Protein AF-A0A094BRK7-F1 (afdb_monomer)

Sequence (193 aa):
ACLANGDVTCPEDAQELVNAFGVEGAMIATAAETNPSCFRRKEDGGLAPWREVVELYLKTSMEVENRWGNTKYLLGHLVPGKDPLYRGVTGSKSYEGICELLGFPELMERAKEVDHALGLDVVPVKQGKKKQNSTADAAGGQPDSGRKDKRKPLSTRGVENSKPAVETPKTVADIPTEAMDIPKPALESALAA

Secondary structure (DSSP, 8-state):
--EEESS--SHHHHHHHHHHH--SEEE--HHHHH-GGGGS-GGGT-SPPHHHHHHHHHHHHHHTT--HHHHHHHHHHHS-TTSTTHHHHHH--SHHHHHHHHT-GGGHHHHHHHHHHTT-SS-----------TTSTTS----------PPPPGGG--------PPP--------------PPPP--------

pLDDT: mean 77.33, std 25.46, range [30.98, 98.62]

Foldseek 3Di:
DDAAEDPDQAQVSQVVCCVPPVGPTYDDDLNCLLFVQSDPDVVNVHGDDLLVRLLVLLVVCLVVLPQVVVNLVSNLRSDDPPDPCSVVSNVDQFSQSVCVSSVPPVCNVSRVVSCVVNVSPPDPDPPDDPPPDPVVVVPPDDDDDDDDDDDDDDPPPDDDDDDDDDDDDDDDDDDDDDDDDDDDDDDDDDPDD

Radius of gyration: 27.62 Å; Cα contacts (8 Å, |Δi|>4): 156; chains: 1; bounding box: 44×84×53 Å

Mean predicted aligned error: 16.47 Å

Nearest PDB structures (foldseek):
  3w9z-assembly1_A  TM=6.122E-01  e=8.077E-02  Escherichia coli K-12
  4bfa-assembly1_A  TM=4.690E-01  e=4.436E-02  Escherichia coli K-12
  8e73-assembly1_A5  TM=1.608E-01  e=2.944E+00  Vigna radiata

Structure (mmCIF, N/CA/C/O backbone):
data_AF-A0A094BRK7-F1
#
_entry.id   AF-A0A094BRK7-F1
#
loop_
_atom_site.group_PDB
_atom_site.id
_atom_site.type_symbol
_atom_site.label_atom_id
_atom_site.label_alt_id
_atom_site.label_comp_id
_atom_site.label_asym_id
_atom_site.label_entity_id
_atom_site.label_seq_id
_atom_site.pdbx_PDB_ins_code
_atom_site.Cartn_x
_atom_site.Cartn_y
_atom_site.Cartn_z
_atom_site.occupancy
_atom_site.B_iso_or_equiv
_atom_site.auth_seq_id
_atom_site.auth_comp_id
_atom_site.auth_asym_id
_atom_site.auth_atom_id
_atom_site.pdbx_PDB_model_num
ATOM 1 N N . ALA A 1 1 ? -1.380 0.384 28.964 1.00 81.88 1 ALA A N 1
ATOM 2 C CA . ALA A 1 1 ? -1.790 0.358 27.555 1.00 81.88 1 ALA A CA 1
ATOM 3 C C . ALA A 1 1 ? -2.192 -1.061 27.186 1.00 81.88 1 ALA A C 1
ATOM 5 O O . ALA A 1 1 ? -1.333 -1.906 26.953 1.00 81.88 1 ALA A O 1
ATOM 6 N N . CYS A 1 2 ? -3.491 -1.323 27.214 1.00 93.88 2 CYS A N 1
ATOM 7 C CA . CYS A 1 2 ? -4.158 -2.484 26.651 1.00 93.88 2 CYS A CA 1
ATOM 8 C C . CYS A 1 2 ? -4.775 -2.079 25.303 1.00 93.88 2 CYS A C 1
ATOM 10 O O . CYS A 1 2 ? -5.403 -1.027 25.193 1.00 93.88 2 CYS A O 1
ATOM 12 N N . LEU A 1 3 ? -4.587 -2.897 24.267 1.00 95.94 3 LEU A N 1
ATOM 13 C CA . LEU A 1 3 ? -5.151 -2.653 22.938 1.00 95.94 3 LEU A CA 1
ATOM 14 C C . LEU A 1 3 ? -6.046 -3.824 22.547 1.00 95.94 3 LEU A C 1
ATOM 16 O O . LEU A 1 3 ? -5.624 -4.977 22.632 1.00 95.94 3 LEU A O 1
ATOM 20 N N . ALA A 1 4 ? -7.259 -3.529 22.087 1.00 95.62 4 ALA A N 1
ATOM 21 C CA . ALA A 1 4 ? -8.133 -4.546 21.520 1.00 95.62 4 ALA A CA 1
ATOM 22 C C . ALA A 1 4 ? -7.664 -4.943 20.108 1.00 95.62 4 ALA A C 1
ATOM 24 O O . ALA A 1 4 ? -7.169 -4.114 19.346 1.00 95.62 4 ALA A O 1
ATOM 25 N N . ASN A 1 5 ? -7.818 -6.211 19.734 1.00 95.69 5 ASN A N 1
ATOM 26 C CA . ASN A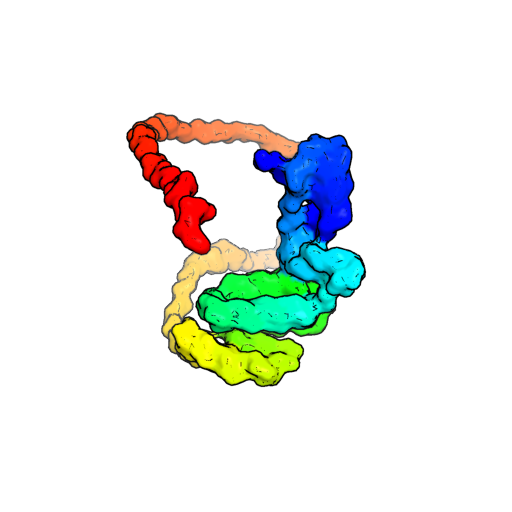 1 5 ? -7.543 -6.704 18.384 1.00 95.69 5 ASN A CA 1
ATOM 27 C C . ASN A 1 5 ? -8.571 -7.778 18.008 1.00 95.69 5 ASN A C 1
ATOM 29 O O . ASN A 1 5 ? -9.057 -8.499 18.878 1.00 95.69 5 ASN A O 1
ATOM 33 N N . GLY A 1 6 ? -8.863 -7.878 16.711 1.00 93.69 6 GLY A N 1
ATOM 34 C CA . GLY A 1 6 ? -9.893 -8.754 16.155 1.00 93.69 6 GLY A CA 1
ATOM 35 C C . GLY A 1 6 ? -11.074 -7.944 15.625 1.00 93.69 6 GLY A C 1
ATOM 36 O O . GLY A 1 6 ? -11.613 -7.107 16.338 1.00 93.69 6 GLY A O 1
ATOM 37 N N . ASP A 1 7 ? -11.425 -8.171 14.359 1.00 94.06 7 ASP A N 1
ATOM 38 C CA . ASP A 1 7 ? -12.573 -7.573 13.656 1.00 94.06 7 ASP A CA 1
ATOM 39 C C . ASP A 1 7 ? -12.690 -6.036 13.707 1.00 94.06 7 ASP A C 1
ATOM 41 O O . ASP A 1 7 ? -13.764 -5.475 13.517 1.00 94.06 7 ASP A O 1
ATOM 45 N N . VAL A 1 8 ? -11.567 -5.339 13.886 1.00 96.50 8 VAL A N 1
ATOM 46 C CA . VAL A 1 8 ? -11.485 -3.876 13.767 1.00 96.50 8 VAL A CA 1
ATOM 47 C C . VAL A 1 8 ? -11.150 -3.523 12.326 1.00 96.50 8 VAL A C 1
ATOM 49 O O . VAL A 1 8 ? -10.102 -3.932 11.819 1.00 96.50 8 VAL A O 1
ATOM 52 N N . THR A 1 9 ? -12.025 -2.773 11.659 1.00 96.31 9 THR A N 1
ATOM 53 C CA . THR A 1 9 ? -11.893 -2.448 10.231 1.00 96.31 9 THR A CA 1
ATOM 54 C C . THR A 1 9 ? -11.699 -0.961 9.951 1.00 96.31 9 THR A C 1
ATOM 56 O O . THR A 1 9 ? -11.185 -0.611 8.888 1.00 96.31 9 THR A O 1
ATOM 59 N N . CYS A 1 10 ? -12.054 -0.093 10.898 1.00 95.31 10 CYS A N 1
ATOM 60 C CA . CYS A 1 10 ? -11.920 1.359 10.791 1.00 95.31 10 CYS A CA 1
ATOM 61 C C . CYS A 1 10 ? -11.712 2.024 12.172 1.00 95.31 10 CYS A C 1
ATOM 63 O O . CYS A 1 10 ? -11.844 1.357 13.204 1.00 95.31 10 CYS A O 1
ATOM 65 N N . PRO A 1 11 ? -11.372 3.329 12.233 1.00 94.88 11 PRO A N 1
ATOM 66 C CA . PRO A 1 11 ? -11.173 4.043 13.492 1.00 94.88 11 PRO A CA 1
ATOM 67 C C . PRO A 1 11 ? -12.444 4.112 14.346 1.00 94.88 11 PRO A C 1
ATOM 69 O O . PRO A 1 11 ? -12.355 4.170 15.570 1.00 94.88 11 PRO A O 1
ATOM 72 N N . GLU A 1 12 ? -13.622 4.091 13.720 1.00 94.12 12 GLU A N 1
ATOM 73 C CA . GLU A 1 12 ? -14.901 4.074 14.425 1.00 94.12 12 GLU A CA 1
ATOM 74 C C . GLU A 1 12 ? -15.092 2.775 15.225 1.00 94.12 12 GLU A C 1
ATOM 76 O O . GLU A 1 12 ? -15.430 2.851 16.405 1.00 94.12 12 GLU A O 1
ATOM 81 N N . ASP A 1 13 ? -14.762 1.609 14.654 1.00 94.75 13 ASP A N 1
ATOM 82 C CA . ASP A 1 13 ? -14.794 0.323 15.375 1.00 94.75 13 ASP A CA 1
ATOM 83 C C . ASP A 1 13 ? -13.852 0.352 16.590 1.00 94.75 13 ASP A C 1
ATOM 85 O O . ASP A 1 13 ? -14.183 -0.114 17.682 1.00 94.75 13 ASP A O 1
ATOM 89 N N . ALA A 1 14 ? -12.664 0.947 16.422 1.00 93.69 14 ALA A N 1
ATOM 90 C CA . ALA A 1 14 ? -11.710 1.108 17.514 1.00 93.69 14 ALA A CA 1
ATOM 91 C C . ALA A 1 14 ? -12.293 1.975 18.642 1.00 93.69 14 ALA A C 1
ATOM 93 O O . ALA A 1 14 ? -12.135 1.640 19.816 1.00 93.69 14 ALA A O 1
ATOM 94 N N . GLN A 1 15 ? -13.000 3.056 18.299 1.00 94.56 15 GLN A N 1
ATOM 95 C CA . GLN A 1 15 ? -13.646 3.929 19.277 1.00 94.56 15 GLN A CA 1
ATOM 96 C C . GLN A 1 15 ? -14.786 3.220 20.021 1.00 94.56 15 GLN A C 1
ATOM 98 O O . GLN A 1 15 ? -14.947 3.422 21.227 1.00 94.56 15 GLN A O 1
ATOM 103 N N . GLU A 1 16 ? -15.554 2.370 19.340 1.00 95.25 16 GLU A N 1
ATOM 104 C CA . GLU A 1 16 ? -16.586 1.545 19.974 1.00 95.25 16 GLU A CA 1
ATOM 105 C C . GLU A 1 16 ? -15.984 0.587 21.008 1.00 95.25 16 GLU A C 1
ATOM 107 O O . GLU A 1 16 ? -16.491 0.499 22.127 1.00 95.25 16 GLU A O 1
ATOM 112 N N . LEU A 1 17 ? -14.860 -0.062 20.689 1.00 95.81 17 LEU A N 1
ATOM 113 C CA . LEU A 1 17 ? -14.161 -0.955 21.618 1.00 95.81 17 LEU A CA 1
ATOM 114 C C . LEU A 1 17 ? -13.584 -0.212 22.828 1.00 95.81 17 LEU A C 1
ATOM 116 O O . LEU A 1 17 ? -13.709 -0.690 23.956 1.00 95.81 17 LEU A O 1
ATOM 120 N N . VAL A 1 18 ? -13.001 0.971 22.613 1.00 95.88 18 VAL A N 1
ATOM 121 C CA . VAL A 1 18 ? -12.537 1.859 23.693 1.00 95.88 18 VAL A CA 1
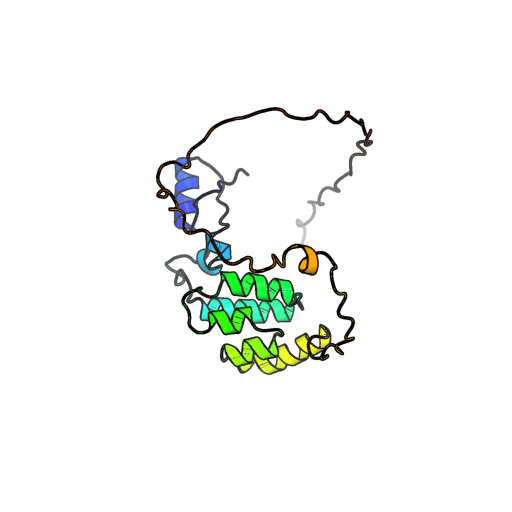ATOM 122 C C . VAL A 1 18 ? -13.692 2.188 24.640 1.00 95.88 18 VAL A C 1
ATOM 124 O O . VAL A 1 18 ? -13.561 2.039 25.853 1.00 95.88 18 VAL A O 1
ATOM 127 N N . ASN A 1 19 ? -14.852 2.561 24.093 1.00 96.38 19 ASN A N 1
ATOM 128 C CA . ASN A 1 19 ? -16.026 2.924 24.885 1.00 96.38 19 ASN A CA 1
ATOM 129 C C . ASN A 1 19 ? -16.640 1.722 25.619 1.00 96.38 19 ASN A C 1
ATOM 131 O O . ASN A 1 19 ? -17.078 1.856 26.761 1.00 96.38 19 ASN A O 1
ATOM 135 N N . ALA A 1 20 ? -16.688 0.556 24.973 1.00 96.19 20 ALA A N 1
ATOM 136 C CA . ALA A 1 20 ? -17.322 -0.641 25.518 1.00 96.19 20 ALA A CA 1
ATOM 137 C C . ALA A 1 20 ? -16.467 -1.342 26.583 1.00 96.19 20 ALA A C 1
ATOM 139 O O . ALA A 1 20 ? -17.008 -1.873 27.553 1.00 96.19 20 ALA A O 1
ATOM 140 N N . PHE A 1 21 ? -15.143 -1.351 26.409 1.00 95.50 21 PHE A N 1
ATOM 141 C CA . PHE A 1 21 ? -14.231 -2.161 27.222 1.00 95.50 21 PHE A CA 1
ATOM 142 C C . PHE A 1 21 ? -13.225 -1.345 28.040 1.00 95.50 21 PHE A C 1
ATOM 144 O O . PHE A 1 21 ? -12.474 -1.927 28.819 1.00 95.50 21 PHE A O 1
ATOM 151 N N . GLY A 1 22 ? -13.193 -0.018 27.887 1.00 95.50 22 GLY A N 1
ATOM 152 C CA . GLY A 1 22 ? -12.259 0.850 28.609 1.00 95.50 22 GLY A CA 1
ATOM 153 C C . GLY A 1 22 ? -10.789 0.620 28.241 1.00 95.50 22 GLY A C 1
ATOM 154 O O . GLY A 1 22 ? -9.909 0.925 29.043 1.00 95.50 22 GLY A O 1
ATOM 155 N N . VAL A 1 23 ? -10.522 0.047 27.062 1.00 96.69 23 VAL A N 1
ATOM 156 C CA . VAL A 1 23 ? -9.166 -0.118 26.513 1.00 96.69 23 VAL A CA 1
ATOM 157 C C . VAL A 1 23 ? -8.645 1.205 25.956 1.00 96.69 23 VAL A C 1
ATOM 159 O O . VAL A 1 23 ? -9.424 2.085 25.605 1.00 96.69 23 VAL A O 1
ATOM 162 N N . GLU A 1 24 ? -7.328 1.355 25.834 1.00 97.06 24 GLU A N 1
ATOM 163 C CA . GLU A 1 24 ? -6.713 2.601 25.358 1.00 97.06 24 GLU A CA 1
ATOM 164 C C . GLU A 1 24 ? -6.730 2.757 23.829 1.00 97.06 24 GLU A C 1
ATOM 166 O O . GLU A 1 24 ? -6.462 3.840 23.313 1.00 97.06 24 GLU A O 1
ATOM 171 N N . GLY A 1 25 ? -7.042 1.692 23.091 1.00 95.62 25 GLY A N 1
ATOM 172 C CA . GLY A 1 25 ? -7.151 1.724 21.637 1.00 95.62 25 GLY A CA 1
ATOM 173 C C . GLY A 1 25 ? -7.381 0.344 21.038 1.00 95.62 25 GLY A C 1
ATOM 174 O O . GLY A 1 25 ? -7.605 -0.635 21.755 1.00 95.62 25 GLY A O 1
ATOM 175 N N . ALA A 1 26 ? -7.286 0.261 19.711 1.00 96.75 26 ALA A N 1
ATOM 176 C CA . ALA A 1 26 ? -7.401 -1.000 18.996 1.00 96.75 26 ALA A CA 1
ATOM 177 C C . ALA A 1 26 ? -6.389 -1.125 17.845 1.00 96.75 26 ALA A C 1
ATOM 179 O O . ALA A 1 26 ? -5.942 -0.130 17.275 1.00 96.75 26 ALA A O 1
ATOM 180 N N . MET A 1 27 ? -6.023 -2.362 17.514 1.00 97.00 27 MET A N 1
ATOM 181 C CA . MET A 1 27 ? -5.102 -2.718 16.439 1.00 97.00 27 MET A CA 1
ATOM 182 C C . MET A 1 27 ? -5.878 -3.246 15.232 1.00 97.00 27 MET A C 1
ATOM 184 O O . MET A 1 27 ? -6.587 -4.248 15.337 1.00 97.00 27 MET A O 1
ATOM 188 N N . ILE A 1 28 ? -5.671 -2.613 14.077 1.00 97.25 28 ILE A N 1
ATOM 189 C CA . ILE A 1 28 ? -6.233 -3.014 12.783 1.00 97.25 28 ILE A CA 1
ATOM 190 C C . ILE A 1 28 ? -5.180 -3.829 12.020 1.00 97.25 28 ILE A C 1
ATOM 192 O O . ILE A 1 28 ? -4.076 -3.336 11.799 1.00 97.25 28 ILE A O 1
ATOM 196 N N . ALA A 1 29 ? -5.515 -5.062 11.622 1.00 96.31 29 ALA A N 1
ATOM 197 C CA . ALA A 1 29 ? -4.611 -5.965 10.895 1.00 96.31 29 ALA A CA 1
ATOM 198 C C . ALA A 1 29 ? -5.121 -6.262 9.474 1.00 96.31 29 ALA A C 1
ATOM 200 O O . ALA A 1 29 ? -4.757 -5.564 8.533 1.00 96.31 29 ALA A O 1
ATOM 201 N N . THR A 1 30 ? -6.027 -7.231 9.310 1.00 96.44 30 THR A N 1
ATOM 202 C CA . THR A 1 30 ? -6.512 -7.699 7.995 1.00 96.44 30 THR A CA 1
ATOM 203 C C . THR A 1 30 ? -7.097 -6.583 7.117 1.00 96.44 30 THR A C 1
ATOM 205 O O . THR A 1 30 ? -6.903 -6.576 5.899 1.00 96.44 30 THR A O 1
ATOM 208 N N . ALA A 1 31 ? -7.793 -5.609 7.716 1.00 96.75 31 ALA A N 1
ATOM 209 C CA . ALA A 1 31 ? -8.314 -4.462 6.970 1.00 96.75 31 ALA A CA 1
ATOM 210 C C . ALA A 1 31 ? -7.187 -3.555 6.445 1.00 96.75 31 ALA A C 1
ATOM 212 O O . ALA A 1 31 ? -7.257 -3.115 5.300 1.00 96.75 31 ALA A O 1
ATOM 213 N N . ALA A 1 32 ? -6.118 -3.362 7.225 1.00 97.25 32 ALA A N 1
ATOM 214 C CA . ALA A 1 32 ? -4.944 -2.598 6.812 1.00 97.25 32 ALA A CA 1
ATOM 215 C C . ALA A 1 32 ? -4.116 -3.331 5.746 1.00 97.25 32 ALA A C 1
ATOM 217 O O . ALA A 1 32 ? -3.603 -2.690 4.836 1.00 97.25 32 ALA A O 1
ATOM 218 N N . GLU A 1 33 ? -4.027 -4.663 5.802 1.00 95.38 33 GLU A N 1
ATOM 219 C CA . GLU A 1 33 ? -3.399 -5.463 4.738 1.00 95.38 33 GLU A CA 1
ATOM 220 C C . GLU A 1 33 ? -4.152 -5.344 3.407 1.00 95.38 33 GLU A C 1
ATOM 222 O O . GLU A 1 33 ? -3.537 -5.280 2.343 1.00 95.38 33 GLU A O 1
ATOM 227 N N . THR A 1 34 ? -5.485 -5.298 3.469 1.00 96.19 34 THR A N 1
ATOM 228 C CA . THR A 1 34 ? -6.340 -5.139 2.285 1.00 96.19 34 THR A CA 1
ATOM 229 C C . THR A 1 34 ? -6.262 -3.715 1.740 1.00 96.19 34 THR A C 1
ATOM 231 O O . THR A 1 34 ? -6.188 -3.506 0.530 1.00 96.19 34 THR A O 1
ATOM 234 N N . ASN A 1 35 ? -6.312 -2.719 2.626 1.00 97.62 35 ASN A N 1
ATOM 235 C CA . ASN A 1 35 ? -6.241 -1.317 2.259 1.00 97.62 35 ASN A CA 1
ATOM 236 C C . ASN A 1 35 ? -5.778 -0.456 3.458 1.00 97.62 35 ASN A C 1
ATOM 238 O O . ASN A 1 35 ? -6.596 -0.114 4.313 1.00 97.62 35 ASN A O 1
ATOM 242 N N . PRO A 1 36 ? -4.503 -0.020 3.491 1.00 97.44 36 PRO A N 1
ATOM 243 C CA . PRO A 1 36 ? -3.946 0.813 4.558 1.00 97.44 36 PRO A CA 1
ATOM 244 C C . PRO A 1 36 ? -4.659 2.150 4.773 1.00 97.44 36 PRO A C 1
ATOM 246 O O . PRO A 1 36 ? -4.526 2.760 5.829 1.00 97.44 36 PRO A O 1
ATOM 249 N N . SER A 1 37 ? -5.447 2.625 3.806 1.00 97.62 37 SER A N 1
ATOM 250 C CA . SER A 1 37 ? -6.270 3.820 4.006 1.00 97.62 37 SER A CA 1
ATOM 251 C C . SER A 1 37 ? -7.425 3.604 4.993 1.00 97.62 37 SER A C 1
ATOM 253 O O . SER A 1 37 ? -8.103 4.566 5.334 1.00 97.62 37 SER A O 1
ATOM 255 N N . CYS A 1 38 ? -7.621 2.384 5.512 1.00 97.12 38 CYS A N 1
ATOM 256 C CA . CYS A 1 38 ? -8.575 2.083 6.579 1.00 97.12 38 CYS A CA 1
ATOM 257 C C . CYS A 1 38 ? -8.350 2.904 7.856 1.00 97.12 38 CYS A C 1
ATOM 259 O O . CYS A 1 38 ? -9.238 2.955 8.692 1.00 97.12 38 CYS A O 1
ATOM 261 N N . PHE A 1 39 ? -7.188 3.542 8.026 1.00 96.81 39 PHE A N 1
ATOM 262 C CA . PHE A 1 39 ? -6.924 4.464 9.134 1.00 96.81 39 PHE A CA 1
ATOM 263 C C . PHE A 1 39 ? -7.451 5.893 8.897 1.00 96.81 39 PHE A C 1
ATOM 265 O O . PHE A 1 39 ? -7.470 6.689 9.834 1.00 96.81 39 PHE A O 1
ATOM 272 N N . ARG A 1 40 ? -7.876 6.247 7.673 1.00 95.81 40 ARG A N 1
ATOM 273 C CA . ARG A 1 40 ? -8.471 7.560 7.373 1.00 95.81 40 ARG A CA 1
ATOM 274 C C . ARG A 1 40 ? -9.870 7.642 7.966 1.00 95.81 40 ARG A C 1
ATOM 276 O O . ARG A 1 40 ? -10.688 6.743 7.776 1.00 95.81 40 ARG A O 1
ATOM 283 N N . ARG A 1 41 ? -10.176 8.760 8.623 1.00 93.12 41 ARG A N 1
ATOM 284 C CA . ARG A 1 41 ? -11.541 9.049 9.069 1.00 93.12 41 ARG A CA 1
ATOM 285 C C . ARG A 1 41 ? -12.440 9.328 7.872 1.00 93.12 41 ARG A C 1
ATOM 287 O O . ARG A 1 41 ? -11.978 9.778 6.822 1.00 93.12 41 ARG A O 1
ATOM 294 N N . LYS A 1 42 ? -13.748 9.133 8.048 1.00 89.81 42 LYS A N 1
ATOM 295 C CA . LYS A 1 42 ? -14.748 9.453 7.011 1.00 89.81 42 LYS A CA 1
ATOM 296 C C . LYS A 1 42 ? -14.712 10.925 6.586 1.00 89.81 42 LYS A C 1
ATOM 298 O O . LYS A 1 42 ? -14.881 11.215 5.407 1.00 89.81 42 LYS A O 1
ATOM 303 N N . 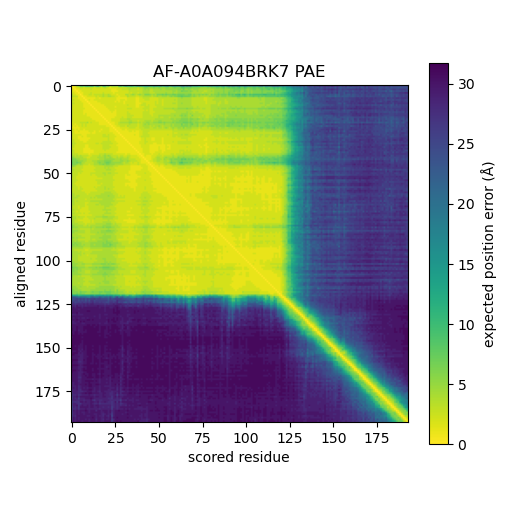GLU A 1 43 ? -14.454 11.830 7.529 1.00 91.69 43 GLU A N 1
ATOM 304 C CA . GLU A 1 43 ? -14.298 13.273 7.284 1.00 91.69 43 GLU A CA 1
ATOM 305 C C . GLU A 1 43 ? -13.063 13.615 6.432 1.00 91.69 43 GLU A C 1
ATOM 307 O O . GLU A 1 43 ? -13.123 14.527 5.611 1.00 91.69 43 GLU A O 1
ATOM 312 N N . ASP A 1 44 ? -12.002 12.807 6.517 1.00 90.56 44 ASP A N 1
ATOM 313 C CA . ASP A 1 44 ? -10.755 12.961 5.752 1.00 90.56 44 ASP A CA 1
ATOM 314 C C . ASP A 1 44 ? -10.774 12.177 4.422 1.00 90.56 44 ASP A C 1
ATOM 316 O O . ASP A 1 44 ? -9.732 11.847 3.847 1.00 90.56 44 ASP A O 1
ATOM 320 N N . GLY A 1 45 ? -11.965 11.824 3.930 1.00 90.56 45 GLY A N 1
ATOM 321 C CA . GLY A 1 45 ? -12.186 11.105 2.671 1.00 90.56 45 GLY A CA 1
ATOM 322 C C . GLY A 1 45 ? -12.257 9.578 2.781 1.00 90.56 45 GLY A C 1
ATOM 323 O O . GLY A 1 45 ? -12.481 8.923 1.766 1.00 90.56 45 GLY A O 1
ATOM 324 N N . GLY A 1 46 ? -12.130 9.011 3.986 1.00 93.12 46 GLY A N 1
ATOM 325 C CA . GLY A 1 46 ? -12.345 7.585 4.247 1.00 93.12 46 GLY A CA 1
ATOM 326 C C . GLY A 1 46 ? -11.450 6.654 3.422 1.00 93.12 46 GLY A C 1
ATOM 327 O O . GLY A 1 46 ? -10.290 6.960 3.148 1.00 93.12 46 GLY A O 1
ATOM 328 N N . LEU A 1 47 ? -11.993 5.493 3.045 1.00 96.19 47 LEU A N 1
ATOM 329 C CA . LEU A 1 47 ? -11.247 4.465 2.326 1.00 96.19 47 LEU A CA 1
ATOM 330 C C . LEU A 1 47 ? -10.890 4.928 0.902 1.00 96.19 47 LEU A C 1
ATOM 332 O O . LEU A 1 47 ? -11.764 5.161 0.067 1.00 96.19 47 LEU A O 1
ATOM 336 N N . ALA A 1 48 ? -9.594 5.010 0.619 1.00 97.38 48 ALA A N 1
ATOM 337 C CA . ALA A 1 48 ? -9.049 5.372 -0.678 1.00 97.38 48 ALA A CA 1
ATOM 338 C C . ALA A 1 48 ? -9.245 4.248 -1.714 1.00 97.38 48 ALA A C 1
ATOM 340 O O . ALA A 1 48 ? -9.187 3.060 -1.363 1.00 97.38 48 ALA A O 1
ATOM 341 N N . PRO A 1 49 ? -9.399 4.584 -3.007 1.00 97.62 49 PRO A N 1
ATOM 342 C CA . PRO A 1 49 ? -9.339 3.605 -4.086 1.00 97.62 49 PRO A CA 1
ATOM 343 C C . PRO A 1 49 ? -8.017 2.828 -4.070 1.00 97.62 49 PRO A C 1
ATOM 345 O O . PRO A 1 49 ? -6.951 3.398 -3.849 1.00 97.62 49 PRO A O 1
ATOM 348 N N . TRP A 1 50 ? -8.060 1.530 -4.391 1.00 97.69 50 TRP A N 1
ATOM 349 C CA . TRP A 1 50 ? -6.866 0.674 -4.349 1.00 97.69 50 TRP A CA 1
ATOM 350 C C . TRP A 1 50 ? -5.714 1.194 -5.222 1.00 97.69 50 TRP A C 1
ATOM 352 O O . TRP A 1 50 ? -4.554 0.993 -4.885 1.00 97.69 50 TRP A O 1
ATOM 362 N N . ARG A 1 51 ? -6.021 1.874 -6.335 1.00 97.81 51 ARG A N 1
ATOM 363 C CA . ARG A 1 51 ? -5.004 2.438 -7.235 1.00 97.81 51 ARG A CA 1
ATOM 364 C C . ARG A 1 51 ? -4.166 3.516 -6.559 1.00 97.81 51 ARG A C 1
ATOM 366 O O . ARG A 1 51 ? -2.950 3.451 -6.658 1.00 97.81 51 ARG A O 1
ATOM 373 N N . GLU A 1 52 ? -4.812 4.436 -5.844 1.00 97.69 52 GLU A N 1
ATOM 374 C CA . GLU A 1 52 ? -4.148 5.498 -5.073 1.00 97.69 52 GLU A CA 1
ATOM 375 C C . GLU A 1 52 ? -3.234 4.889 -4.002 1.00 97.69 52 GLU A C 1
ATOM 377 O O . GLU A 1 52 ? -2.074 5.261 -3.849 1.00 97.69 52 GLU A O 1
ATOM 382 N N . VAL A 1 53 ? -3.744 3.873 -3.306 1.00 98.31 53 VAL A N 1
ATOM 383 C CA . VAL A 1 53 ? -3.008 3.138 -2.273 1.00 98.31 53 VAL A CA 1
ATOM 384 C C . VAL A 1 53 ? -1.784 2.434 -2.851 1.00 98.31 53 VAL A C 1
ATOM 386 O O . VAL A 1 53 ? -0.707 2.488 -2.263 1.00 98.31 53 VAL A O 1
ATOM 389 N N . VAL A 1 54 ? -1.937 1.769 -3.997 1.00 98.38 54 VAL A N 1
ATOM 390 C CA . VAL A 1 54 ? -0.850 1.051 -4.667 1.00 98.38 54 VAL A CA 1
ATOM 391 C C . VAL A 1 54 ? 0.210 2.007 -5.204 1.00 98.38 54 VAL A C 1
ATOM 393 O O . VAL A 1 54 ? 1.393 1.716 -5.052 1.00 98.38 54 VAL A O 1
ATOM 396 N N . GLU A 1 55 ? -0.182 3.136 -5.793 1.00 98.50 55 GLU A N 1
ATOM 397 C CA . GLU A 1 55 ? 0.750 4.165 -6.264 1.00 98.50 55 GLU A CA 1
ATOM 398 C C . GLU A 1 55 ? 1.621 4.683 -5.111 1.00 98.50 55 GLU A C 1
ATOM 400 O O . GLU A 1 55 ? 2.853 4.643 -5.186 1.00 98.50 55 GLU A O 1
ATOM 405 N N . LEU A 1 56 ? 0.992 5.068 -3.994 1.00 98.19 56 LEU A N 1
ATOM 406 C CA . LEU A 1 56 ? 1.707 5.528 -2.805 1.00 98.19 56 LEU A CA 1
ATOM 407 C C . LEU A 1 56 ? 2.595 4.425 -2.215 1.00 98.19 56 LEU A C 1
ATOM 409 O O . LEU A 1 56 ? 3.749 4.674 -1.873 1.00 98.19 56 LEU A O 1
ATOM 413 N N . TYR A 1 57 ? 2.090 3.192 -2.143 1.00 98.50 57 TYR A N 1
ATOM 414 C CA . TYR A 1 57 ? 2.852 2.053 -1.640 1.00 98.50 57 TYR A CA 1
ATOM 415 C C . TYR A 1 57 ? 4.092 1.755 -2.496 1.00 98.50 57 TYR A C 1
ATOM 417 O O . TYR A 1 57 ? 5.164 1.481 -1.953 1.00 98.50 57 TYR A O 1
ATOM 425 N N . LEU A 1 58 ? 3.976 1.829 -3.827 1.00 98.62 58 LEU A N 1
ATOM 426 C CA . LEU A 1 58 ? 5.100 1.668 -4.751 1.00 98.62 58 LEU A CA 1
ATOM 427 C C . LEU A 1 58 ? 6.131 2.776 -4.566 1.00 98.62 58 LEU A C 1
ATOM 429 O O . LEU A 1 58 ? 7.319 2.477 -4.443 1.00 98.62 58 LEU A O 1
ATOM 433 N N . LYS A 1 59 ? 5.679 4.032 -4.486 1.00 98.62 59 LYS A N 1
ATOM 434 C CA . LYS A 1 59 ? 6.541 5.184 -4.213 1.00 98.62 59 LYS A CA 1
ATOM 435 C C . LYS A 1 59 ? 7.343 4.984 -2.926 1.00 98.62 59 LYS A C 1
ATOM 437 O O . LYS A 1 59 ? 8.570 4.993 -2.970 1.00 98.62 59 LYS A O 1
ATOM 442 N N . THR A 1 60 ? 6.670 4.697 -1.812 1.00 98.56 60 THR A N 1
ATOM 443 C CA . THR A 1 60 ? 7.329 4.456 -0.521 1.00 98.56 60 THR A CA 1
ATOM 444 C C . THR A 1 60 ? 8.259 3.243 -0.569 1.00 98.56 60 THR A C 1
ATOM 446 O O . THR A 1 60 ? 9.356 3.283 -0.022 1.00 98.56 60 THR A O 1
ATOM 449 N N . SER A 1 61 ? 7.875 2.172 -1.269 1.00 98.62 61 SER A N 1
ATOM 450 C CA . SER A 1 61 ? 8.727 0.987 -1.431 1.00 98.62 61 SER A CA 1
ATOM 451 C C . SER A 1 61 ? 10.030 1.301 -2.174 1.00 98.62 61 SER A C 1
ATOM 453 O O . SER A 1 61 ? 11.073 0.754 -1.824 1.00 98.62 61 SER A O 1
ATOM 455 N N . MET A 1 62 ? 9.993 2.189 -3.170 1.00 98.56 62 MET A N 1
ATOM 456 C CA . MET A 1 62 ? 11.175 2.643 -3.910 1.00 98.56 62 MET A CA 1
ATOM 457 C C . MET A 1 62 ? 12.039 3.645 -3.128 1.00 98.56 62 MET A C 1
ATOM 459 O O . MET A 1 62 ? 13.254 3.695 -3.325 1.00 98.56 62 MET A O 1
ATOM 463 N N . GLU A 1 63 ? 11.442 4.449 -2.245 1.00 98.38 63 GLU A N 1
ATOM 464 C CA . GLU A 1 63 ? 12.172 5.365 -1.352 1.00 98.38 63 GLU A CA 1
ATOM 465 C C . GLU A 1 63 ? 13.064 4.605 -0.363 1.00 98.38 63 GLU A C 1
ATOM 467 O O . GLU A 1 63 ? 14.161 5.058 -0.051 1.00 98.38 63 GLU A O 1
ATOM 472 N N . VAL A 1 64 ? 12.617 3.427 0.085 1.00 98.19 64 VAL A N 1
ATOM 473 C CA . VAL A 1 64 ? 13.349 2.577 1.040 1.00 98.19 64 VAL A CA 1
ATOM 474 C C . VAL A 1 64 ? 14.037 1.371 0.392 1.00 98.19 64 VAL A C 1
ATOM 476 O O . VAL A 1 64 ? 14.481 0.471 1.102 1.00 98.19 64 VAL A O 1
ATOM 479 N N . GLU A 1 65 ? 14.085 1.321 -0.943 1.00 98.12 65 GLU A N 1
ATOM 480 C CA . GLU A 1 65 ? 14.674 0.218 -1.721 1.00 98.12 65 GLU A CA 1
ATOM 481 C C . GLU A 1 65 ? 14.173 -1.170 -1.272 1.00 98.12 65 GLU A C 1
ATOM 483 O O . GLU A 1 65 ? 14.920 -2.148 -1.173 1.00 98.12 65 GLU A O 1
ATOM 488 N N . ASN A 1 66 ? 12.872 -1.270 -0.978 1.00 98.50 66 ASN A N 1
ATOM 489 C CA . ASN A 1 66 ? 12.274 -2.489 -0.456 1.00 98.50 66 ASN A CA 1
ATOM 490 C C . ASN A 1 66 ? 12.499 -3.656 -1.425 1.00 98.50 66 ASN A C 1
ATOM 492 O O . ASN A 1 66 ? 12.357 -3.527 -2.649 1.00 98.50 66 ASN A O 1
ATOM 496 N N . ARG A 1 67 ? 12.798 -4.839 -0.878 1.00 98.00 67 ARG A N 1
ATOM 497 C CA . ARG A 1 67 ? 13.039 -6.028 -1.693 1.00 98.00 67 ARG A CA 1
ATOM 498 C C . ARG A 1 67 ? 11.794 -6.340 -2.520 1.00 98.00 67 ARG A C 1
ATOM 500 O O . ARG A 1 67 ? 10.728 -6.581 -1.962 1.00 98.00 67 ARG A O 1
ATOM 507 N N . TRP A 1 68 ? 11.955 -6.444 -3.841 1.00 98.00 68 TRP A N 1
ATOM 508 C CA . TRP A 1 68 ? 10.842 -6.658 -4.774 1.00 98.00 68 TRP A CA 1
ATOM 509 C C . TRP A 1 68 ? 9.877 -7.786 -4.378 1.00 98.00 68 TRP A C 1
ATOM 511 O O . TRP A 1 68 ? 8.668 -7.636 -4.513 1.00 98.00 68 TRP A O 1
ATOM 521 N N . GLY A 1 69 ? 10.387 -8.905 -3.850 1.00 97.69 69 GLY A N 1
ATOM 522 C CA . GLY A 1 69 ? 9.540 -10.006 -3.381 1.00 97.69 69 GLY A CA 1
ATOM 523 C C . GLY A 1 69 ? 8.519 -9.582 -2.315 1.00 97.69 69 GLY A C 1
ATOM 524 O O . GLY A 1 69 ? 7.367 -10.006 -2.388 1.00 97.69 69 GLY A O 1
ATOM 525 N N . ASN A 1 70 ? 8.914 -8.705 -1.387 1.00 98.00 70 ASN A N 1
ATOM 526 C CA . ASN A 1 70 ? 8.048 -8.182 -0.328 1.00 98.00 70 ASN A CA 1
ATOM 527 C C . ASN A 1 70 ? 7.009 -7.219 -0.905 1.00 98.00 70 ASN A C 1
ATOM 529 O O . ASN A 1 70 ? 5.818 -7.365 -0.638 1.00 98.00 70 ASN A O 1
ATOM 533 N N . THR A 1 71 ? 7.453 -6.286 -1.752 1.00 98.38 71 THR A N 1
ATOM 534 C CA . THR A 1 71 ? 6.567 -5.344 -2.446 1.00 98.38 71 THR A CA 1
ATOM 535 C C . THR A 1 71 ? 5.514 -6.099 -3.247 1.00 98.38 71 THR A C 1
ATOM 537 O O . THR A 1 71 ? 4.320 -5.881 -3.075 1.00 98.38 71 THR A O 1
ATOM 540 N N . LYS A 1 72 ? 5.933 -7.070 -4.063 1.00 98.12 72 LYS A N 1
ATOM 541 C CA . LYS A 1 72 ? 5.040 -7.897 -4.877 1.00 98.12 72 LYS A CA 1
ATOM 542 C C . LYS A 1 72 ? 4.033 -8.688 -4.042 1.00 98.12 72 LYS A C 1
ATOM 544 O O . LYS A 1 72 ? 2.878 -8.807 -4.446 1.00 98.12 72 LYS A O 1
ATOM 549 N N . TYR A 1 73 ? 4.463 -9.242 -2.909 1.00 97.44 73 TYR A N 1
ATOM 550 C CA . TYR A 1 73 ? 3.570 -9.959 -2.002 1.00 97.44 73 TYR A CA 1
ATOM 551 C C . TYR A 1 73 ? 2.436 -9.053 -1.507 1.00 97.44 73 TYR A C 1
ATOM 553 O O . TYR A 1 73 ? 1.265 -9.431 -1.592 1.00 97.44 73 TYR A O 1
ATOM 561 N N . LEU A 1 74 ? 2.767 -7.836 -1.066 1.00 97.56 74 LEU A N 1
ATOM 562 C CA . LEU A 1 74 ? 1.775 -6.879 -0.578 1.00 97.56 74 LEU A CA 1
ATOM 563 C C . LEU A 1 74 ? 0.902 -6.311 -1.701 1.00 97.56 74 LEU A C 1
ATOM 565 O O . LEU A 1 74 ? -0.307 -6.208 -1.524 1.00 97.56 74 LEU A O 1
ATOM 569 N N . LEU A 1 75 ? 1.440 -6.081 -2.900 1.00 98.00 75 LEU A N 1
ATOM 570 C CA . LEU A 1 75 ? 0.615 -5.744 -4.069 1.00 98.00 75 LEU A CA 1
ATOM 571 C C . LEU A 1 75 ? -0.452 -6.811 -4.364 1.00 98.00 75 LEU A C 1
ATOM 573 O O . LEU A 1 75 ? -1.551 -6.478 -4.796 1.00 98.00 75 LEU A O 1
ATOM 577 N N . GLY A 1 76 ? -0.159 -8.087 -4.095 1.00 96.81 76 GLY A N 1
ATOM 578 C CA . GLY A 1 76 ? -1.129 -9.178 -4.214 1.00 96.81 76 GLY A CA 1
ATOM 579 C C . GLY A 1 76 ? -2.293 -9.117 -3.217 1.00 96.81 76 GLY A C 1
ATOM 580 O O . GLY A 1 76 ? -3.310 -9.761 -3.467 1.00 96.81 76 GLY A O 1
ATOM 581 N N . HIS A 1 77 ? -2.150 -8.359 -2.126 1.00 96.31 77 HIS A N 1
ATOM 582 C CA . HIS A 1 77 ? -3.202 -8.097 -1.136 1.00 96.31 77 HIS A CA 1
ATOM 583 C C . HIS A 1 77 ? -3.943 -6.787 -1.436 1.00 96.31 77 HIS A C 1
ATOM 585 O O . HIS A 1 77 ? -5.166 -6.739 -1.337 1.00 96.31 77 HIS A O 1
ATOM 591 N N . LEU A 1 78 ? -3.211 -5.755 -1.871 1.00 97.81 78 LEU A N 1
ATOM 592 C CA . LEU A 1 78 ? -3.763 -4.433 -2.182 1.00 97.81 78 LEU A CA 1
ATOM 593 C C . LEU A 1 78 ? -4.609 -4.422 -3.464 1.00 97.81 78 LEU A C 1
ATOM 595 O O . LEU A 1 78 ? -5.605 -3.703 -3.551 1.00 97.81 78 LEU A O 1
ATOM 599 N N . VAL A 1 79 ? -4.218 -5.195 -4.483 1.00 97.94 79 VAL A N 1
ATOM 600 C CA . VAL A 1 79 ? -4.943 -5.253 -5.760 1.00 97.94 79 VAL A CA 1
ATOM 601 C C . VAL A 1 79 ? -6.086 -6.266 -5.661 1.00 97.94 79 VAL A C 1
ATOM 603 O O . VAL A 1 79 ? -5.831 -7.444 -5.396 1.00 97.94 79 VAL A O 1
ATOM 606 N N . PRO A 1 80 ? -7.346 -5.876 -5.940 1.00 97.19 80 PRO A N 1
ATOM 607 C CA . PRO A 1 80 ? -8.472 -6.799 -5.874 1.00 97.19 80 PRO A CA 1
ATOM 608 C C . PRO A 1 80 ? -8.287 -8.001 -6.809 1.00 97.19 80 PRO A C 1
ATOM 610 O O . PRO A 1 80 ? -8.086 -7.840 -8.009 1.00 97.19 80 PRO A O 1
ATOM 613 N N . GLY A 1 81 ? -8.456 -9.224 -6.298 1.00 96.12 81 GLY A N 1
ATOM 614 C CA . GLY A 1 81 ? -8.240 -10.454 -7.081 1.00 96.12 81 GLY A CA 1
ATOM 615 C C . GLY A 1 81 ? -9.140 -10.632 -8.315 1.00 96.12 81 GLY A C 1
ATOM 616 O O . GLY A 1 81 ? -8.841 -11.440 -9.192 1.00 96.12 81 GLY A O 1
ATOM 617 N N . LYS A 1 82 ? -10.253 -9.890 -8.390 1.00 96.12 82 LYS A N 1
ATOM 618 C CA . LYS A 1 82 ? -11.166 -9.867 -9.547 1.00 96.12 82 LYS A CA 1
ATOM 619 C C . LYS A 1 82 ? -10.783 -8.815 -10.594 1.00 96.12 82 LYS A C 1
ATOM 621 O O . LYS A 1 82 ? -11.383 -8.806 -11.667 1.00 96.12 82 LYS A O 1
ATOM 626 N N . ASP A 1 83 ? -9.835 -7.932 -10.285 1.00 97.44 83 ASP A N 1
ATOM 627 C CA . ASP A 1 83 ? -9.382 -6.900 -11.209 1.00 97.44 83 ASP A CA 1
ATOM 628 C C . ASP A 1 83 ? -8.647 -7.543 -12.404 1.00 97.44 83 ASP A C 1
ATOM 630 O O . ASP A 1 83 ? -7.835 -8.457 -12.207 1.00 97.44 83 ASP A O 1
ATOM 634 N N . PRO A 1 84 ? -8.895 -7.097 -13.650 1.00 97.38 84 PRO A N 1
ATOM 635 C CA . PRO A 1 84 ? -8.216 -7.629 -14.830 1.00 97.38 84 PRO A CA 1
ATOM 636 C C . PRO A 1 84 ? -6.685 -7.581 -14.745 1.00 97.38 84 PRO A C 1
ATOM 638 O O . PRO A 1 84 ? -6.014 -8.456 -15.298 1.00 97.38 84 PRO A O 1
ATOM 641 N N . LEU A 1 85 ? -6.126 -6.595 -14.035 1.00 96.94 85 LEU A N 1
ATOM 642 C CA . LEU A 1 85 ? -4.682 -6.405 -13.902 1.00 96.94 85 LEU A CA 1
ATOM 643 C C . LEU A 1 85 ? -4.046 -7.333 -12.866 1.00 96.94 85 LEU A C 1
ATOM 645 O O . LEU A 1 85 ? -2.828 -7.506 -12.887 1.00 96.94 85 LEU A O 1
ATOM 649 N N . TYR A 1 86 ? -4.832 -7.993 -12.009 1.00 97.75 86 TYR A N 1
ATOM 650 C CA . T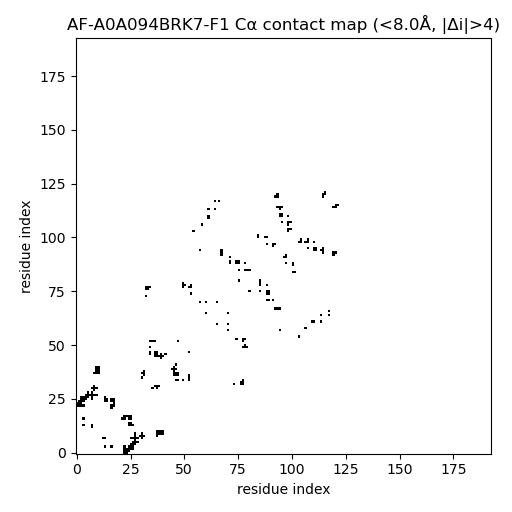YR A 1 86 ? -4.322 -8.836 -10.922 1.00 97.75 86 TYR A CA 1
ATOM 651 C C . TYR A 1 86 ? -3.340 -9.917 -11.404 1.00 97.75 86 TYR A C 1
ATOM 653 O O . TYR A 1 86 ? -2.291 -10.161 -10.800 1.00 97.75 86 TYR A O 1
ATOM 661 N N . ARG A 1 87 ? -3.636 -10.546 -12.551 1.00 97.44 87 ARG A N 1
ATOM 662 C CA . ARG A 1 87 ? -2.740 -11.546 -13.162 1.00 97.44 87 ARG A CA 1
ATOM 663 C C . ARG A 1 87 ? -1.415 -10.936 -13.624 1.00 97.44 87 ARG A C 1
ATOM 665 O O . ARG A 1 87 ? -0.380 -11.586 -13.524 1.00 97.44 87 ARG A O 1
ATOM 672 N N . GLY A 1 88 ? -1.442 -9.699 -14.113 1.00 97.38 88 GLY A N 1
ATOM 673 C CA . GLY A 1 88 ? -0.230 -8.972 -14.483 1.00 97.38 88 GLY A CA 1
ATOM 674 C C . GLY A 1 88 ? 0.593 -8.597 -13.252 1.00 97.38 88 GLY A C 1
ATOM 675 O O . GLY A 1 88 ? 1.795 -8.847 -13.224 1.00 97.38 88 GLY A O 1
ATOM 676 N N . VAL A 1 89 ? -0.058 -8.108 -12.192 1.00 97.44 89 VAL A N 1
ATOM 677 C CA . VAL A 1 89 ? 0.602 -7.744 -10.927 1.00 97.44 89 VAL A CA 1
ATOM 678 C C . VAL A 1 89 ? 1.319 -8.946 -10.314 1.00 97.44 89 VAL A C 1
ATOM 680 O O . VAL A 1 89 ? 2.515 -8.894 -10.022 1.00 97.44 89 VAL A O 1
ATOM 683 N N . THR A 1 90 ? 0.626 -10.080 -10.209 1.00 95.69 90 THR A N 1
ATOM 684 C CA . THR A 1 90 ? 1.210 -11.339 -9.713 1.00 95.69 90 THR A CA 1
ATOM 685 C C . THR A 1 90 ? 2.272 -11.923 -10.653 1.00 95.69 90 THR A C 1
ATOM 687 O O . THR A 1 90 ? 3.121 -12.705 -10.218 1.00 95.69 90 THR A O 1
ATOM 690 N N . GLY A 1 91 ? 2.291 -11.523 -11.925 1.00 95.94 91 GLY A N 1
ATOM 691 C CA . GLY A 1 91 ? 3.308 -11.887 -12.912 1.00 95.94 91 GLY A CA 1
ATOM 692 C C . GLY A 1 91 ? 4.547 -10.983 -12.928 1.00 95.94 91 GLY A C 1
ATOM 693 O O . GLY A 1 91 ? 5.608 -11.445 -13.354 1.00 95.94 91 GLY A O 1
ATOM 694 N N . SER A 1 92 ? 4.448 -9.745 -12.430 1.00 96.62 92 SER A N 1
ATOM 695 C CA . SER A 1 92 ? 5.526 -8.750 -12.518 1.00 96.62 92 SER A CA 1
ATOM 696 C C . SER A 1 92 ? 6.790 -9.174 -11.757 1.00 96.62 92 SER A C 1
ATOM 698 O O . SER A 1 92 ? 6.742 -9.944 -10.786 1.00 96.62 92 SER A O 1
ATOM 700 N N . LYS A 1 93 ? 7.948 -8.711 -12.228 1.00 96.62 93 LYS A N 1
ATOM 701 C CA . LYS A 1 93 ? 9.278 -9.109 -11.738 1.00 96.62 93 LYS A CA 1
ATOM 702 C C . LYS A 1 93 ? 10.153 -7.936 -11.300 1.00 96.62 93 LYS A C 1
ATOM 704 O O . LYS A 1 93 ? 11.246 -8.195 -10.807 1.00 96.62 93 LYS A O 1
ATOM 709 N N . SER A 1 94 ? 9.683 -6.706 -11.475 1.00 98.00 94 SER A N 1
ATOM 710 C CA . SER A 1 94 ? 10.460 -5.501 -11.212 1.00 98.00 94 SER A CA 1
ATOM 711 C C . SER A 1 94 ? 9.539 -4.297 -10.972 1.00 98.00 94 SER A C 1
ATOM 713 O O . SER A 1 94 ? 8.339 -4.363 -11.279 1.00 98.00 94 SER A O 1
ATOM 715 N N . TYR A 1 95 ? 10.092 -3.215 -10.420 1.00 98.50 95 TYR A N 1
ATOM 716 C CA . TYR A 1 95 ? 9.386 -1.951 -10.218 1.00 98.50 95 TYR A CA 1
ATOM 717 C C . TYR A 1 95 ? 9.016 -1.292 -11.549 1.00 98.50 95 TYR A C 1
ATOM 719 O O . TYR A 1 95 ? 7.895 -0.807 -11.697 1.00 98.50 95 TYR A O 1
ATOM 727 N N . GLU A 1 96 ? 9.907 -1.318 -12.540 1.00 98.12 96 GLU A N 1
ATOM 728 C CA . GLU A 1 96 ? 9.641 -0.776 -13.874 1.00 98.12 96 GLU A CA 1
ATOM 729 C C . GLU A 1 96 ? 8.432 -1.476 -14.502 1.00 98.12 96 GLU A C 1
ATOM 731 O O . GLU A 1 96 ? 7.460 -0.828 -14.889 1.00 98.12 96 GLU A O 1
ATOM 736 N N . GLY A 1 97 ? 8.434 -2.814 -14.507 1.00 97.50 97 GLY A N 1
ATOM 737 C CA . GLY A 1 97 ? 7.363 -3.592 -15.125 1.00 97.50 97 GLY A CA 1
ATOM 738 C C . GLY A 1 97 ? 6.006 -3.425 -14.437 1.00 97.50 97 GLY A C 1
ATOM 739 O O . GLY A 1 97 ? 4.970 -3.503 -15.098 1.00 97.50 97 GLY A O 1
ATOM 740 N N . ILE A 1 98 ? 5.972 -3.194 -13.117 1.00 98.25 98 ILE A N 1
ATOM 741 C CA . ILE A 1 98 ? 4.701 -2.925 -12.428 1.00 98.25 98 ILE A CA 1
ATOM 742 C C . ILE A 1 98 ? 4.206 -1.494 -12.658 1.00 98.25 98 ILE A C 1
ATOM 744 O O . ILE A 1 98 ? 3.002 -1.313 -12.834 1.00 98.25 98 ILE A O 1
ATOM 748 N N . CYS A 1 99 ? 5.097 -0.499 -12.705 1.00 98.19 99 CYS A N 1
ATOM 749 C CA . CYS A 1 99 ? 4.715 0.885 -12.989 1.00 98.19 99 CYS A CA 1
ATOM 750 C C . CYS A 1 99 ? 4.191 1.027 -14.424 1.00 98.19 99 CYS A C 1
ATOM 752 O O . CYS A 1 99 ? 3.164 1.671 -14.636 1.00 98.19 99 CYS A O 1
ATOM 754 N N . GLU A 1 100 ? 4.811 0.342 -15.390 1.00 98.00 100 GLU A N 1
ATOM 755 C CA . GLU A 1 100 ? 4.323 0.277 -16.771 1.00 98.00 100 GLU A CA 1
ATOM 756 C C . GLU A 1 100 ? 2.942 -0.394 -16.854 1.00 98.00 100 GLU A C 1
ATOM 758 O O . GLU A 1 100 ? 2.017 0.158 -17.449 1.00 98.00 100 GLU A O 1
ATOM 763 N N . LEU A 1 101 ? 2.767 -1.556 -16.207 1.00 97.94 101 LEU A N 1
ATOM 764 C CA . LEU A 1 101 ? 1.495 -2.288 -16.208 1.00 97.94 101 LEU A CA 1
ATOM 765 C C . LEU A 1 101 ? 0.341 -1.473 -15.609 1.00 97.94 101 LEU A C 1
ATOM 767 O O . LEU A 1 101 ? -0.790 -1.549 -16.094 1.00 97.94 101 LEU A O 1
ATOM 771 N N . LEU A 1 102 ? 0.598 -0.769 -14.505 1.00 97.50 102 LEU A N 1
ATOM 772 C CA . LEU A 1 102 ? -0.433 -0.035 -13.773 1.00 97.50 102 LEU A CA 1
ATOM 773 C C . LEU A 1 102 ? -0.684 1.371 -14.329 1.00 97.50 102 LEU A C 1
ATOM 775 O O . LEU A 1 102 ? -1.755 1.922 -14.052 1.00 97.50 102 LEU A O 1
ATOM 779 N N . GLY A 1 103 ? 0.234 1.883 -15.156 1.00 97.38 103 GLY A N 1
ATOM 780 C CA . GLY A 1 103 ? 0.138 3.183 -15.812 1.00 97.38 103 GLY A CA 1
ATOM 781 C C . GLY A 1 103 ? 0.592 4.341 -14.926 1.00 97.38 103 GLY A C 1
ATOM 782 O O . GLY A 1 103 ? -0.107 5.347 -14.874 1.00 97.38 103 GLY A O 1
ATOM 783 N N . PHE A 1 104 ? 1.734 4.191 -14.248 1.00 97.75 104 PHE A N 1
ATOM 784 C CA . PHE A 1 104 ? 2.333 5.189 -13.348 1.00 97.75 104 PHE A CA 1
ATOM 785 C C . PHE A 1 104 ? 3.598 5.819 -13.961 1.00 97.75 104 PHE A C 1
ATOM 787 O O . PHE A 1 104 ? 4.719 5.464 -13.578 1.00 97.75 104 PHE A O 1
ATOM 794 N N . PRO A 1 105 ? 3.464 6.694 -14.981 1.00 96.56 105 PRO A N 1
ATOM 795 C CA . PRO A 1 105 ? 4.604 7.257 -15.707 1.00 96.56 105 PRO A CA 1
ATOM 796 C C . PRO A 1 105 ? 5.528 8.101 -14.821 1.00 96.56 105 PRO A C 1
ATOM 798 O O . PRO A 1 105 ? 6.738 8.095 -15.027 1.00 96.56 105 PRO A O 1
ATOM 801 N N . GLU A 1 106 ? 4.982 8.787 -13.819 1.00 97.00 106 GLU A N 1
ATOM 802 C CA . GLU A 1 106 ? 5.725 9.588 -12.840 1.00 97.00 106 GLU A CA 1
ATOM 803 C C . GLU A 1 106 ? 6.675 8.764 -11.963 1.00 97.00 106 GLU A C 1
ATOM 805 O O . GLU A 1 106 ? 7.665 9.295 -11.463 1.00 97.00 106 GLU A O 1
ATOM 810 N N . LEU A 1 107 ? 6.413 7.464 -11.803 1.00 97.88 107 LEU A N 1
ATOM 811 C CA . LEU A 1 107 ? 7.256 6.561 -11.019 1.00 97.88 107 LEU A CA 1
ATOM 812 C C . LEU A 1 107 ? 8.344 5.873 -11.857 1.00 97.88 107 LEU A C 1
ATOM 814 O O . LEU A 1 107 ? 9.251 5.267 -11.292 1.00 97.88 107 LEU A O 1
ATOM 818 N N . MET A 1 108 ? 8.290 5.969 -13.190 1.00 97.94 108 MET A N 1
ATOM 819 C CA . MET A 1 108 ? 9.127 5.167 -14.093 1.00 97.94 108 MET A CA 1
ATOM 820 C C . MET A 1 108 ? 10.626 5.435 -13.963 1.00 97.94 108 MET A C 1
ATOM 822 O O . MET A 1 108 ? 11.418 4.496 -14.014 1.00 97.94 108 MET A O 1
ATOM 826 N N . GLU A 1 109 ? 11.030 6.699 -13.823 1.00 97.56 109 GLU A N 1
ATOM 827 C CA . GLU A 1 109 ? 12.447 7.058 -13.679 1.00 97.56 109 GLU A CA 1
ATOM 828 C C . GLU A 1 109 ? 13.024 6.429 -12.407 1.00 97.56 109 GLU A C 1
ATOM 830 O O . GLU A 1 109 ? 13.992 5.670 -12.466 1.00 97.56 109 GLU A O 1
ATOM 835 N N . ARG A 1 110 ? 12.336 6.625 -11.277 1.00 97.94 110 ARG A N 1
ATOM 836 C CA . ARG A 1 110 ? 12.732 6.048 -9.992 1.00 97.94 110 ARG A CA 1
ATOM 837 C C . ARG A 1 110 ? 12.693 4.519 -9.998 1.00 97.94 110 ARG A C 1
ATOM 839 O O . ARG A 1 110 ? 13.563 3.879 -9.412 1.00 97.94 110 ARG A O 1
ATOM 846 N N . ALA A 1 111 ? 11.712 3.926 -10.672 1.00 98.06 111 ALA A N 1
ATOM 847 C CA . ALA A 1 111 ? 11.579 2.480 -10.781 1.00 98.06 111 ALA A CA 1
ATOM 848 C C . ALA A 1 111 ? 12.794 1.837 -11.458 1.00 98.06 111 ALA 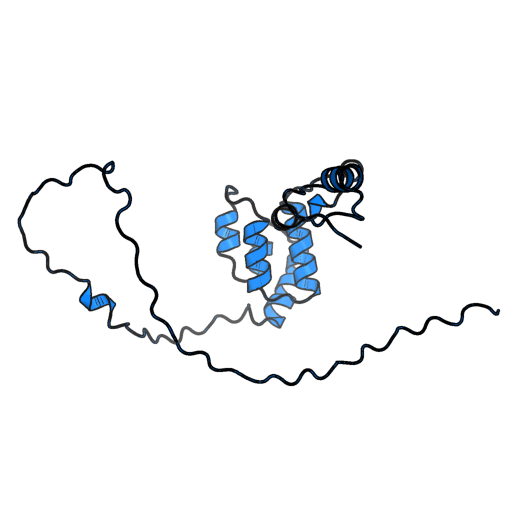A C 1
ATOM 850 O O . ALA A 1 111 ? 13.297 0.827 -10.970 1.00 98.06 111 ALA A O 1
ATOM 851 N N . LYS A 1 112 ? 13.312 2.454 -12.527 1.00 97.94 112 LYS A N 1
ATOM 852 C CA . LYS A 1 112 ? 14.523 1.992 -13.223 1.00 97.94 112 LYS A CA 1
ATOM 853 C C . LYS A 1 112 ? 15.764 2.075 -12.344 1.00 97.94 112 LYS A C 1
ATOM 855 O O . LYS A 1 112 ? 16.557 1.137 -12.314 1.00 97.94 112 LYS A O 1
ATOM 860 N N . GLU A 1 113 ? 15.925 3.178 -11.615 1.00 97.94 113 GLU A N 1
ATOM 861 C CA . GLU A 1 113 ? 17.042 3.352 -10.680 1.00 97.94 113 GLU A CA 1
ATOM 862 C C . GLU A 1 113 ? 17.047 2.265 -9.602 1.00 97.94 113 GLU A C 1
ATOM 864 O O . GLU A 1 113 ? 18.077 1.637 -9.353 1.00 97.94 113 GLU A O 1
ATOM 869 N N . VAL A 1 114 ? 15.887 2.021 -8.985 1.00 98.00 114 VAL A N 1
ATOM 870 C CA . VAL A 1 114 ? 15.738 1.023 -7.921 1.00 98.00 114 VAL A CA 1
ATOM 871 C C . VAL A 1 114 ? 15.881 -0.393 -8.470 1.00 98.00 114 VAL A C 1
ATOM 873 O O . VAL A 1 114 ? 16.523 -1.225 -7.833 1.00 98.00 114 VAL A O 1
ATOM 876 N N . ASP A 1 115 ? 15.348 -0.684 -9.658 1.00 98.19 115 ASP A N 1
ATOM 877 C CA . ASP A 1 115 ? 15.534 -1.987 -10.299 1.00 98.19 115 ASP A CA 1
ATOM 878 C C . ASP A 1 115 ? 17.016 -2.285 -10.554 1.00 98.19 115 ASP A C 1
ATOM 880 O O . ASP A 1 115 ? 17.467 -3.386 -10.235 1.00 98.19 115 ASP A O 1
ATOM 884 N N . HIS A 1 116 ? 17.785 -1.306 -11.038 1.00 97.12 116 HIS A N 1
ATOM 885 C CA . HIS A 1 116 ? 19.234 -1.434 -11.202 1.00 97.12 116 HIS A CA 1
ATOM 886 C C . HIS A 1 116 ? 19.953 -1.592 -9.850 1.00 97.12 116 HIS A C 1
ATOM 888 O O . HIS A 1 116 ? 20.783 -2.486 -9.688 1.00 97.12 116 HIS A O 1
ATOM 894 N N . ALA A 1 117 ? 19.607 -0.779 -8.844 1.00 97.00 117 ALA A N 1
ATOM 895 C CA . ALA A 1 117 ? 20.190 -0.876 -7.500 1.00 97.00 117 ALA A CA 1
ATOM 896 C C . ALA A 1 117 ? 19.939 -2.249 -6.845 1.00 97.00 117 ALA A C 1
ATOM 898 O O . ALA A 1 117 ? 20.809 -2.794 -6.165 1.00 97.00 117 ALA A O 1
ATOM 899 N N . LEU A 1 118 ? 18.768 -2.842 -7.094 1.00 96.44 118 LEU A N 1
ATOM 900 C CA . LEU A 1 118 ? 18.370 -4.154 -6.580 1.00 96.44 118 LEU A CA 1
ATOM 901 C C . LEU A 1 118 ? 18.757 -5.331 -7.497 1.00 96.44 118 LEU A C 1
ATOM 903 O O . LEU A 1 118 ? 18.455 -6.483 -7.153 1.00 96.44 118 LEU A O 1
ATOM 907 N N . GLY A 1 119 ? 19.395 -5.067 -8.644 1.00 95.62 119 GLY A N 1
ATOM 908 C CA . GLY A 1 119 ? 19.816 -6.068 -9.630 1.00 95.62 119 GLY A CA 1
ATOM 909 C C . GLY A 1 119 ? 18.659 -6.853 -10.258 1.00 95.62 119 GLY A C 1
ATOM 910 O O . GLY A 1 119 ? 18.765 -8.065 -10.459 1.00 95.62 119 GLY A O 1
ATOM 911 N N . LEU A 1 120 ? 17.521 -6.196 -10.490 1.00 93.44 120 LEU A N 1
ATOM 912 C CA . LEU A 1 120 ? 16.306 -6.779 -11.076 1.00 93.44 120 LEU A CA 1
ATOM 913 C C . LEU A 1 120 ? 16.292 -6.713 -12.611 1.00 93.44 120 LEU A C 1
ATOM 915 O O . LEU A 1 120 ? 15.581 -7.486 -13.254 1.00 93.44 120 LEU A O 1
ATOM 919 N N . ASP A 1 121 ? 17.103 -5.829 -13.182 1.00 86.56 121 ASP A N 1
ATOM 920 C CA . ASP A 1 121 ? 17.364 -5.649 -14.613 1.00 86.56 121 ASP A CA 1
ATOM 921 C C . ASP A 1 121 ? 18.250 -6.760 -15.208 1.00 86.56 121 ASP A C 1
ATOM 923 O O . ASP A 1 121 ? 18.209 -7.047 -16.410 1.00 86.56 121 ASP A O 1
ATOM 927 N N . VAL A 1 122 ? 19.026 -7.443 -14.365 1.00 77.62 122 VAL A N 1
ATOM 928 C CA . VAL A 1 122 ? 19.913 -8.522 -14.794 1.00 77.62 122 VAL A CA 1
ATOM 929 C C . VAL A 1 122 ? 19.091 -9.759 -15.152 1.00 77.62 122 VAL A C 1
ATOM 931 O O . VAL A 1 122 ? 18.572 -10.475 -14.292 1.00 77.62 122 VAL A O 1
ATOM 934 N N . VAL A 1 123 ? 18.991 -10.057 -16.449 1.00 65.56 123 VAL A N 1
ATOM 935 C CA . VAL A 1 123 ? 18.350 -11.289 -16.920 1.00 65.56 123 VAL A CA 1
ATOM 936 C C . VAL A 1 123 ? 19.115 -12.482 -16.334 1.00 65.56 123 VAL A C 1
ATOM 938 O O . VAL A 1 123 ? 20.299 -12.652 -16.639 1.00 65.56 123 VAL A O 1
ATOM 941 N N . PRO A 1 124 ? 18.486 -13.346 -15.515 1.00 59.94 124 PRO A N 1
ATOM 942 C CA . PRO A 1 124 ? 19.183 -14.493 -14.968 1.00 59.94 124 PRO A CA 1
ATOM 943 C C . PRO A 1 124 ? 19.594 -15.409 -16.121 1.00 59.94 124 PRO A C 1
ATOM 945 O O . PRO A 1 124 ? 18.749 -15.947 -16.846 1.00 59.94 124 PRO A O 1
ATOM 948 N N . VAL A 1 125 ? 20.905 -15.597 -16.288 1.00 52.06 125 VAL A N 1
ATOM 949 C CA . VAL A 1 125 ? 21.459 -16.593 -17.204 1.00 52.06 125 VAL A CA 1
ATOM 950 C C . VAL A 1 125 ? 20.891 -17.941 -16.776 1.00 52.06 125 VAL A C 1
ATOM 952 O O . VAL A 1 125 ? 21.208 -18.450 -15.701 1.00 52.06 125 VAL A O 1
ATOM 955 N N . LYS A 1 126 ? 20.012 -18.521 -17.601 1.00 51.19 126 LYS A N 1
ATOM 956 C CA . LYS A 1 126 ? 19.477 -19.867 -17.383 1.00 51.19 126 LYS A CA 1
ATOM 957 C C . LYS A 1 126 ? 20.637 -20.864 -17.440 1.00 51.19 126 LYS A C 1
ATOM 959 O O . LYS A 1 126 ? 20.929 -21.415 -18.497 1.00 51.19 126 LYS A O 1
ATOM 964 N N . GLN A 1 127 ? 21.282 -21.140 -16.309 1.00 46.19 127 GLN A N 1
ATOM 965 C CA . GLN A 1 127 ? 22.105 -22.334 -16.169 1.00 46.19 127 GLN A CA 1
ATOM 966 C C . GLN A 1 127 ? 21.155 -23.530 -16.160 1.00 46.19 127 GLN A C 1
ATOM 968 O O . GLN A 1 127 ? 20.607 -23.930 -15.134 1.00 46.19 127 GLN A O 1
ATOM 973 N N . GLY A 1 128 ? 20.893 -24.056 -17.354 1.00 51.53 128 GLY A N 1
ATOM 974 C CA . GLY A 1 128 ? 20.116 -25.263 -17.563 1.00 51.53 128 GLY A CA 1
ATOM 975 C C . GLY A 1 128 ? 20.799 -26.456 -16.907 1.00 51.53 128 GLY A C 1
ATOM 976 O O . GLY A 1 128 ? 21.556 -27.174 -17.545 1.00 51.53 128 GLY A O 1
ATOM 977 N N . LYS A 1 129 ? 20.491 -26.712 -15.638 1.00 45.84 129 LYS A N 1
ATOM 978 C CA . LYS A 1 129 ? 20.585 -28.050 -15.060 1.00 45.84 129 LYS A CA 1
ATOM 979 C C . LYS A 1 129 ? 19.188 -28.449 -14.618 1.00 45.84 129 LYS A C 1
ATOM 981 O O . LYS A 1 129 ? 18.773 -28.189 -13.494 1.00 45.84 129 LYS A O 1
ATOM 986 N N . LYS A 1 130 ? 18.452 -29.083 -15.540 1.00 47.16 130 LYS A N 1
ATOM 987 C CA . LYS A 1 130 ? 17.310 -29.937 -15.194 1.00 47.16 130 LYS A CA 1
ATOM 988 C C . LYS A 1 130 ? 17.837 -31.003 -14.233 1.00 47.16 130 LYS A C 1
ATOM 990 O O . LYS A 1 130 ? 18.412 -31.995 -14.667 1.00 47.16 130 LYS A O 1
ATOM 995 N N . LYS A 1 131 ? 17.680 -30.789 -12.929 1.00 53.59 131 LYS A N 1
ATOM 996 C CA . LYS A 1 131 ? 17.808 -31.866 -11.952 1.00 53.59 131 LYS A CA 1
ATOM 997 C C . LYS A 1 131 ? 16.519 -32.675 -12.080 1.00 53.59 131 LYS A C 1
ATOM 999 O O . LYS A 1 131 ? 15.462 -32.251 -11.626 1.00 53.59 131 LYS A O 1
ATOM 1004 N N . GLN A 1 132 ? 16.587 -33.756 -12.847 1.00 52.22 132 GLN A N 1
ATOM 1005 C CA . GLN A 1 132 ? 15.485 -34.691 -13.025 1.00 52.22 132 GLN A CA 1
ATOM 1006 C C . GLN A 1 132 ? 15.269 -35.374 -11.666 1.00 52.22 132 GLN A C 1
ATOM 1008 O O . GLN A 1 132 ? 16.120 -36.136 -11.213 1.00 52.22 132 GLN A O 1
ATOM 1013 N N . ASN A 1 133 ? 14.194 -35.027 -10.955 1.00 55.59 133 ASN A N 1
ATOM 1014 C CA . ASN A 1 133 ? 13.816 -35.736 -9.735 1.00 55.59 133 ASN A CA 1
ATOM 1015 C C . ASN A 1 133 ? 13.316 -37.126 -10.146 1.00 55.59 133 ASN A C 1
ATOM 1017 O O . ASN A 1 133 ? 12.304 -37.228 -10.837 1.00 55.59 133 ASN A O 1
ATOM 1021 N N . SER A 1 134 ? 14.002 -38.191 -9.718 1.00 54.31 134 SER A N 1
ATOM 1022 C CA . SER A 1 134 ? 13.677 -39.581 -10.093 1.00 54.31 134 SER A CA 1
ATOM 1023 C C . SER A 1 134 ? 12.347 -40.094 -9.525 1.00 54.31 134 SER A C 1
ATOM 1025 O O . SER A 1 134 ? 11.988 -41.251 -9.719 1.00 54.31 134 SER A O 1
ATOM 1027 N N . THR A 1 135 ? 11.612 -39.259 -8.794 1.00 60.84 135 THR A N 1
ATOM 1028 C CA . THR A 1 135 ? 10.314 -39.588 -8.201 1.00 60.84 135 THR A CA 1
ATOM 1029 C C . THR A 1 135 ? 9.138 -39.414 -9.164 1.00 60.84 135 THR A C 1
ATOM 1031 O O . THR A 1 135 ? 8.054 -39.907 -8.869 1.00 60.84 135 THR A O 1
ATOM 1034 N N . ALA A 1 136 ? 9.327 -38.759 -10.317 1.00 56.19 136 ALA A N 1
ATOM 1035 C CA . ALA A 1 136 ? 8.274 -38.599 -11.326 1.00 56.19 136 ALA A CA 1
ATOM 1036 C C . ALA A 1 136 ? 8.050 -39.865 -12.181 1.00 56.19 136 ALA A C 1
ATOM 1038 O O . ALA A 1 136 ? 6.924 -40.120 -12.602 1.00 56.19 136 ALA A O 1
ATOM 1039 N N . ASP A 1 137 ? 9.081 -40.695 -12.371 1.00 57.53 137 ASP A N 1
ATOM 1040 C CA . ASP A 1 137 ? 8.998 -41.917 -13.190 1.00 57.53 137 ASP A CA 1
ATOM 1041 C C . ASP A 1 137 ? 8.328 -43.099 -12.459 1.00 57.53 137 ASP A C 1
ATOM 1043 O O . ASP A 1 137 ? 7.907 -44.063 -13.091 1.00 57.53 137 ASP A O 1
ATOM 1047 N N . ALA A 1 138 ? 8.154 -43.019 -11.133 1.00 57.47 138 ALA A N 1
ATOM 1048 C CA . ALA A 1 138 ? 7.504 -44.066 -10.336 1.00 57.47 138 ALA A CA 1
ATOM 1049 C C . ALA A 1 138 ? 5.962 -43.963 -10.297 1.00 57.47 138 ALA A C 1
ATOM 1051 O O . ALA A 1 138 ? 5.297 -44.897 -9.854 1.00 57.47 138 ALA A O 1
ATOM 1052 N N . ALA A 1 139 ? 5.382 -42.845 -10.754 1.00 52.84 139 ALA 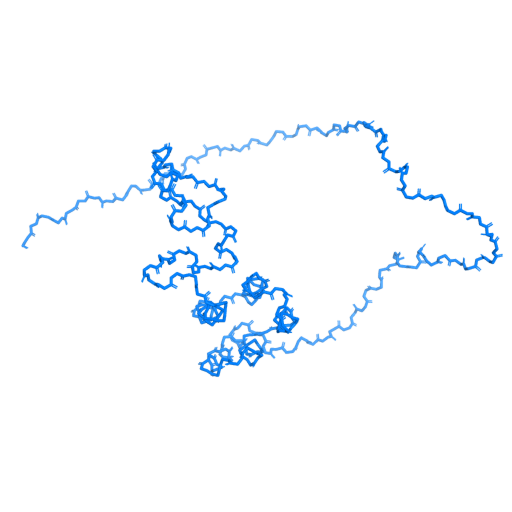A N 1
ATOM 1053 C CA . ALA A 1 139 ? 3.929 -42.626 -10.784 1.00 52.84 139 ALA A CA 1
ATOM 1054 C C . ALA A 1 139 ? 3.301 -42.844 -12.177 1.00 52.84 139 ALA A C 1
ATOM 1056 O O . ALA A 1 139 ? 2.082 -42.737 -12.332 1.00 52.84 139 ALA A O 1
ATOM 1057 N N . GLY A 1 140 ? 4.113 -43.162 -13.192 1.00 44.62 140 GLY A N 1
ATOM 1058 C CA . GLY A 1 140 ? 3.661 -43.507 -14.538 1.00 44.62 140 GLY A CA 1
ATOM 1059 C C . GLY A 1 140 ? 3.108 -44.929 -14.595 1.00 44.62 140 GLY A C 1
ATOM 1060 O O . GLY A 1 140 ? 3.780 -45.838 -15.074 1.00 44.62 140 GLY A O 1
ATOM 1061 N N . GLY A 1 141 ? 1.894 -45.136 -14.083 1.00 44.66 141 GLY A N 1
ATOM 1062 C CA . GLY A 1 141 ? 1.179 -46.403 -14.234 1.00 44.66 141 GLY A CA 1
ATOM 1063 C C . GLY A 1 141 ? 1.035 -46.780 -15.713 1.00 44.66 141 GLY A C 1
ATOM 1064 O O . GLY A 1 141 ? 0.561 -45.980 -16.520 1.00 44.66 141 GLY A O 1
ATOM 1065 N N . GLN A 1 142 ? 1.451 -47.995 -16.070 1.00 43.53 142 GLN A N 1
ATOM 1066 C CA . GLN A 1 142 ? 1.193 -48.584 -17.386 1.00 43.53 142 GLN A CA 1
ATOM 1067 C C . GLN A 1 142 ? -0.325 -48.668 -17.632 1.00 43.53 142 GLN A C 1
ATOM 1069 O O . GLN A 1 142 ? -1.063 -49.043 -16.715 1.00 43.53 142 GLN A O 1
ATOM 1074 N N . PRO A 1 143 ? -0.823 -48.347 -18.840 1.00 39.66 143 PRO A N 1
ATOM 1075 C CA . PRO A 1 143 ? -2.235 -48.504 -19.145 1.00 39.66 143 PRO A CA 1
ATOM 1076 C C . PRO A 1 143 ? -2.534 -49.989 -19.379 1.00 39.66 143 PRO A C 1
ATOM 1078 O O . PRO A 1 143 ? -2.410 -50.477 -20.499 1.00 39.66 143 PRO A O 1
ATOM 1081 N N . ASP A 1 144 ? -2.929 -50.707 -18.326 1.00 36.47 144 ASP A N 1
ATOM 1082 C CA . ASP A 1 144 ? -3.576 -52.006 -18.495 1.00 36.47 144 ASP A CA 1
ATOM 1083 C C . ASP A 1 144 ? -5.056 -51.797 -18.830 1.00 36.47 144 ASP A C 1
ATOM 1085 O O . ASP A 1 144 ? -5.848 -51.197 -18.091 1.00 36.47 144 ASP A O 1
ATOM 1089 N N . SER A 1 145 ? -5.406 -52.246 -20.025 1.00 38.56 145 SER A N 1
ATOM 1090 C CA . SER A 1 145 ? -6.744 -52.240 -20.574 1.00 38.56 145 SER A CA 1
ATOM 1091 C C . SER A 1 145 ? -7.630 -53.232 -19.825 1.00 38.56 145 SER A C 1
ATOM 1093 O O . SER A 1 145 ? -7.619 -54.423 -20.114 1.00 38.56 145 SER A O 1
ATOM 1095 N N . GLY A 1 146 ? -8.500 -52.717 -18.958 1.00 42.34 146 GLY A N 1
ATOM 1096 C CA . GLY A 1 146 ? -9.781 -53.363 -18.684 1.00 42.34 146 GLY A CA 1
ATOM 1097 C C . GLY A 1 146 ? -10.098 -53.634 -17.221 1.00 42.34 146 GLY A C 1
ATOM 1098 O O . GLY A 1 146 ? -9.819 -54.705 -16.705 1.00 42.34 146 GLY A O 1
ATOM 1099 N N . ARG A 1 147 ? -10.885 -52.739 -16.613 1.00 36.81 147 ARG A N 1
ATOM 1100 C CA . ARG A 1 147 ? -12.060 -53.139 -15.819 1.00 36.81 147 A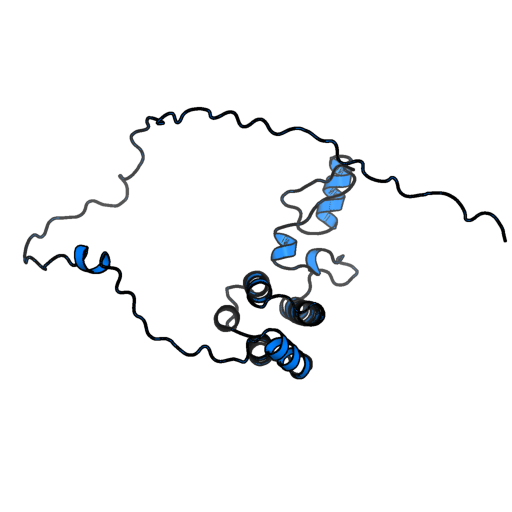RG A CA 1
ATOM 1101 C C . ARG A 1 147 ? -12.958 -51.933 -15.563 1.00 36.81 147 ARG A C 1
ATOM 1103 O O . ARG A 1 147 ? -12.577 -50.984 -14.886 1.00 36.81 147 ARG A O 1
ATOM 1110 N N . LYS A 1 148 ? -14.167 -51.968 -16.124 1.00 43.91 148 LYS A N 1
ATOM 1111 C CA . LYS A 1 148 ? -15.273 -51.103 -15.706 1.00 43.91 148 LYS A CA 1
ATOM 1112 C C . LYS A 1 148 ? -15.728 -51.591 -14.335 1.00 43.91 148 LYS A C 1
ATOM 1114 O O . LYS A 1 148 ? -16.262 -52.688 -14.274 1.00 43.91 148 LYS A O 1
ATOM 1119 N N . ASP A 1 149 ? -15.581 -50.786 -13.286 1.00 42.91 149 ASP A N 1
ATOM 1120 C CA . ASP A 1 149 ? -16.434 -50.933 -12.109 1.00 42.91 149 ASP A CA 1
ATOM 1121 C C . ASP A 1 149 ? -16.705 -49.606 -11.390 1.00 42.91 149 ASP A C 1
ATOM 1123 O O . ASP A 1 149 ? -15.884 -48.691 -11.312 1.00 42.91 149 ASP A O 1
ATOM 1127 N N . LYS A 1 150 ? -17.959 -49.504 -10.959 1.00 44.94 150 LYS A N 1
ATOM 1128 C CA . LYS A 1 150 ? -18.720 -48.304 -10.605 1.00 44.94 150 LYS A CA 1
ATOM 1129 C C . LYS A 1 150 ? -18.165 -47.617 -9.349 1.00 44.94 150 LYS A C 1
ATOM 1131 O O . LYS A 1 150 ? -18.111 -48.225 -8.282 1.00 44.94 150 LYS A O 1
ATOM 1136 N N . ARG A 1 151 ? -17.829 -46.323 -9.432 1.00 46.62 151 ARG A N 1
ATOM 1137 C CA . ARG A 1 151 ? -17.496 -45.511 -8.246 1.00 46.62 151 ARG A CA 1
ATOM 1138 C C . ARG A 1 151 ? -18.778 -45.115 -7.502 1.00 46.62 151 ARG A C 1
ATOM 1140 O O . ARG A 1 151 ? -19.700 -44.574 -8.106 1.00 46.62 151 ARG A O 1
ATOM 1147 N N . LYS A 1 152 ? -18.827 -45.407 -6.198 1.00 52.00 152 LYS A N 1
ATOM 1148 C CA . LYS A 1 152 ? -19.913 -45.018 -5.279 1.00 52.00 152 LYS A CA 1
ATOM 1149 C C . LYS A 1 152 ? -19.895 -43.492 -5.021 1.00 52.00 152 LYS A C 1
ATOM 1151 O O . LYS A 1 152 ? -18.812 -42.904 -5.059 1.00 52.00 152 LYS A O 1
ATOM 1156 N N . PRO A 1 153 ? -21.058 -42.853 -4.784 1.00 45.28 153 PRO A N 1
ATOM 1157 C CA . PRO A 1 153 ? -21.189 -41.397 -4.675 1.00 45.28 153 PRO A CA 1
ATOM 1158 C C . PRO A 1 153 ? -20.625 -40.800 -3.373 1.00 45.28 153 PRO A C 1
ATOM 1160 O O . PRO A 1 153 ? -20.428 -41.479 -2.371 1.00 45.28 153 PRO A O 1
ATOM 1163 N N . LEU A 1 154 ? -20.383 -39.488 -3.431 1.00 50.28 154 LEU A N 1
ATOM 1164 C CA . LEU A 1 154 ? -19.543 -38.664 -2.551 1.00 50.28 154 LEU A CA 1
ATOM 1165 C C . LEU A 1 154 ? -20.034 -38.497 -1.092 1.00 50.28 154 LEU A C 1
ATOM 1167 O O . LEU A 1 154 ? -19.336 -37.884 -0.291 1.00 50.28 154 LEU A O 1
ATOM 1171 N N . SER A 1 155 ? -21.206 -39.019 -0.725 1.00 55.56 1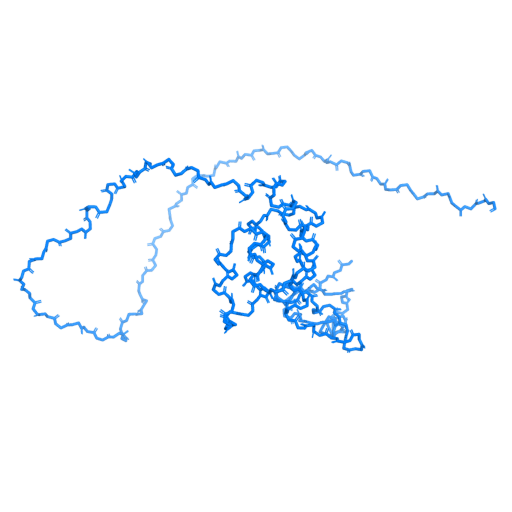55 SER A N 1
ATOM 1172 C CA . SER A 1 155 ? -21.874 -38.710 0.552 1.00 55.56 155 SER A CA 1
ATOM 1173 C C . SER A 1 155 ? -21.507 -39.623 1.729 1.00 55.56 155 SER A C 1
ATOM 1175 O O . SER A 1 155 ? -22.075 -39.472 2.804 1.00 55.56 155 SER A O 1
ATOM 1177 N N . THR A 1 156 ? -20.581 -40.571 1.564 1.00 52.69 156 THR A N 1
ATOM 1178 C CA . THR A 1 156 ? -20.214 -41.540 2.620 1.00 52.69 156 THR A CA 1
ATOM 1179 C C . THR A 1 156 ? -18.761 -41.432 3.078 1.00 52.69 156 THR A C 1
ATOM 1181 O O . THR A 1 156 ? -18.203 -42.397 3.593 1.00 52.69 156 THR A O 1
ATOM 1184 N N . ARG A 1 157 ? -18.105 -40.285 2.872 1.00 49.34 157 ARG A N 1
ATOM 1185 C CA . ARG A 1 157 ? -16.717 -40.072 3.305 1.00 49.34 157 ARG A CA 1
ATOM 1186 C C . ARG A 1 157 ? -16.680 -39.115 4.498 1.00 49.34 157 ARG A C 1
ATOM 1188 O O . ARG A 1 157 ? -16.319 -37.955 4.356 1.00 49.34 157 ARG A O 1
ATOM 1195 N N . GLY A 1 158 ? -17.094 -39.618 5.659 1.00 40.69 158 GLY A N 1
ATOM 1196 C CA . GLY A 1 158 ? -17.045 -38.918 6.941 1.00 40.69 158 GLY A CA 1
ATOM 1197 C C . GLY A 1 158 ? -16.538 -39.835 8.055 1.00 40.69 158 GLY A C 1
ATOM 1198 O O . GLY A 1 158 ? -17.192 -40.818 8.366 1.00 40.69 158 GLY A O 1
ATOM 1199 N N . VAL A 1 159 ? -15.370 -39.460 8.590 1.00 39.72 159 VAL A N 1
ATOM 1200 C CA . VAL A 1 159 ? -14.812 -39.691 9.938 1.00 39.72 159 VAL A CA 1
ATOM 1201 C C . VAL A 1 159 ? -14.865 -41.109 10.512 1.00 39.72 159 VAL A C 1
ATOM 1203 O O . VAL A 1 159 ? -15.830 -41.436 11.182 1.00 39.72 159 VAL A O 1
ATOM 1206 N N . GLU A 1 160 ? -13.752 -41.854 10.436 1.00 32.19 160 GLU A N 1
ATOM 1207 C CA . GLU A 1 160 ? -13.390 -42.816 11.488 1.00 32.19 160 GLU A CA 1
ATOM 1208 C C . GLU A 1 160 ? -11.866 -42.904 11.701 1.00 32.19 160 GLU A C 1
ATOM 1210 O O . GLU A 1 160 ? -11.082 -43.054 10.766 1.00 32.19 160 GLU A O 1
ATOM 1215 N N . ASN A 1 161 ? -11.519 -42.870 12.989 1.00 37.06 161 ASN A N 1
ATOM 1216 C CA . ASN A 1 161 ? -10.327 -43.378 13.666 1.00 37.06 161 ASN A CA 1
ATOM 1217 C C . ASN A 1 161 ? -9.061 -42.523 13.845 1.00 37.06 161 ASN A C 1
ATOM 1219 O O . ASN A 1 161 ? -8.111 -42.499 13.068 1.00 37.06 161 ASN A O 1
ATOM 1223 N N . SER A 1 162 ? -9.068 -41.941 15.042 1.00 37.75 162 SER A N 1
ATOM 1224 C CA . SER A 1 162 ? -7.995 -41.518 15.926 1.00 37.75 162 SER A CA 1
ATOM 1225 C C . SER A 1 162 ? -6.956 -42.598 16.302 1.00 37.75 162 SER A C 1
ATOM 1227 O O . SER A 1 162 ? -7.300 -43.764 16.486 1.00 37.75 162 SER A O 1
ATOM 1229 N N . LYS A 1 163 ? -5.765 -42.073 16.660 1.00 32.38 163 LYS A N 1
ATOM 1230 C CA . LYS A 1 163 ? -4.709 -42.533 17.608 1.00 32.38 163 LYS A CA 1
ATOM 1231 C C . LYS A 1 163 ? -3.514 -43.339 17.051 1.00 32.38 163 LYS A C 1
ATOM 1233 O O . LYS A 1 163 ? -3.704 -44.100 16.110 1.00 32.38 163 LYS A O 1
ATOM 1238 N N . PRO A 1 164 ? -2.327 -43.298 17.711 1.00 38.50 164 PRO A N 1
ATOM 1239 C CA . PRO A 1 164 ? -1.855 -42.412 18.794 1.00 38.50 164 PRO A CA 1
ATOM 1240 C C . PRO A 1 164 ? -0.542 -41.660 18.473 1.00 38.50 164 PRO A C 1
ATOM 1242 O O . PRO A 1 164 ? 0.180 -41.971 17.530 1.00 38.50 164 PRO A O 1
ATOM 1245 N N . ALA A 1 165 ? -0.252 -40.660 19.310 1.00 34.78 165 ALA A N 1
ATOM 1246 C CA . ALA A 1 165 ? 0.989 -39.897 19.340 1.00 34.78 165 ALA A CA 1
ATOM 1247 C C . ALA A 1 165 ? 2.200 -40.784 19.678 1.00 34.78 165 ALA A C 1
ATOM 1249 O O . ALA A 1 165 ? 2.139 -41.599 20.598 1.00 34.78 165 ALA A O 1
ATOM 1250 N N . VAL A 1 166 ? 3.297 -40.586 18.948 1.00 41.25 166 VAL A N 1
ATOM 1251 C CA . VAL A 1 166 ? 4.617 -41.135 19.274 1.00 41.25 166 VAL A CA 1
ATOM 1252 C C . VAL A 1 166 ? 5.352 -40.099 20.120 1.00 41.25 166 VAL A C 1
ATOM 1254 O O . VAL A 1 166 ? 5.555 -38.967 19.683 1.00 41.25 166 VAL A O 1
ATOM 1257 N N . GLU A 1 167 ? 5.707 -40.488 21.343 1.00 34.28 167 GLU A N 1
ATOM 1258 C CA . GLU A 1 167 ? 6.563 -39.726 22.250 1.00 34.28 167 GLU A CA 1
ATOM 1259 C C . GLU A 1 167 ? 7.960 -39.543 21.648 1.00 34.28 167 GLU A C 1
ATOM 1261 O O . GLU A 1 167 ? 8.607 -40.512 21.249 1.00 34.28 167 GLU A O 1
ATOM 1266 N N . THR A 1 168 ? 8.459 -38.307 21.646 1.00 37.31 168 THR A N 1
ATOM 1267 C CA . THR A 1 168 ? 9.886 -38.019 21.462 1.00 37.31 168 THR A CA 1
ATOM 1268 C C . THR A 1 168 ? 10.478 -37.450 22.755 1.00 37.31 168 THR A C 1
ATOM 1270 O O . THR A 1 168 ? 9.809 -36.651 23.419 1.00 37.31 168 THR A O 1
ATOM 1273 N N . PRO A 1 169 ? 11.708 -37.842 23.141 1.00 36.19 169 PRO A N 1
ATOM 1274 C CA . PRO A 1 169 ? 12.267 -37.551 24.458 1.00 36.19 169 PRO A CA 1
ATOM 1275 C C . PRO A 1 169 ? 12.539 -36.061 24.683 1.00 36.19 169 PRO A C 1
ATOM 1277 O O . PRO A 1 169 ? 12.980 -35.348 23.784 1.00 36.19 169 PRO A O 1
ATOM 1280 N N . LYS A 1 170 ? 12.330 -35.622 25.928 1.00 32.53 170 LYS A N 1
ATOM 1281 C CA . LYS A 1 170 ? 12.679 -34.290 26.430 1.00 32.53 170 LYS A CA 1
ATOM 1282 C C . LYS A 1 170 ? 14.202 -34.140 26.499 1.00 32.53 170 LYS A C 1
ATOM 1284 O O . LYS A 1 170 ? 14.830 -34.716 27.383 1.00 32.53 170 LYS A O 1
ATOM 1289 N N . THR A 1 171 ? 14.785 -33.330 25.623 1.00 30.98 171 THR A N 1
ATOM 1290 C CA . THR A 1 171 ? 16.110 -32.737 25.839 1.00 30.98 171 THR A CA 1
ATOM 1291 C C . THR A 1 171 ? 15.920 -31.359 26.455 1.00 30.98 171 THR A C 1
ATOM 1293 O O . THR A 1 171 ? 15.385 -30.442 25.837 1.00 30.98 171 THR A O 1
ATOM 1296 N N . VAL A 1 172 ? 16.318 -31.249 27.718 1.00 35.47 172 VAL A N 1
ATOM 1297 C CA . VAL A 1 172 ? 16.375 -30.005 28.482 1.00 35.47 172 VAL A CA 1
ATOM 1298 C C . VAL A 1 172 ? 17.613 -29.256 27.989 1.00 35.47 172 VAL A C 1
ATOM 1300 O O . VAL A 1 172 ? 18.724 -29.758 28.141 1.00 35.47 172 VAL A O 1
ATOM 1303 N N . ALA A 1 173 ? 17.429 -28.115 27.332 1.00 40.34 173 ALA A N 1
ATOM 1304 C CA . ALA A 1 173 ? 18.515 -27.188 27.045 1.00 40.34 173 ALA A CA 1
ATOM 1305 C C . ALA A 1 173 ? 18.405 -26.040 28.051 1.00 40.34 173 ALA A C 1
ATOM 1307 O O . ALA A 1 173 ? 17.477 -25.236 27.972 1.00 40.34 173 ALA A O 1
ATOM 1308 N N . ASP A 1 174 ? 19.320 -26.020 29.020 1.00 34.91 174 ASP A N 1
ATOM 1309 C CA . ASP A 1 174 ? 19.552 -24.881 29.904 1.00 34.91 174 ASP A CA 1
ATOM 1310 C C . ASP A 1 174 ? 19.940 -23.664 29.057 1.00 34.91 174 ASP A C 1
ATOM 1312 O O . ASP A 1 174 ? 20.959 -23.673 28.364 1.00 34.91 174 ASP A O 1
ATOM 1316 N N . ILE A 1 175 ? 19.122 -22.614 29.113 1.00 41.66 175 ILE A N 1
ATOM 1317 C CA . ILE A 1 175 ? 19.454 -21.298 28.568 1.00 41.66 175 ILE A CA 1
ATOM 1318 C C . ILE A 1 175 ? 19.671 -20.379 29.774 1.00 41.66 175 ILE A C 1
ATOM 1320 O O . ILE A 1 175 ? 18.725 -20.170 30.538 1.00 41.66 175 ILE A O 1
ATOM 1324 N N . PRO A 1 176 ? 20.8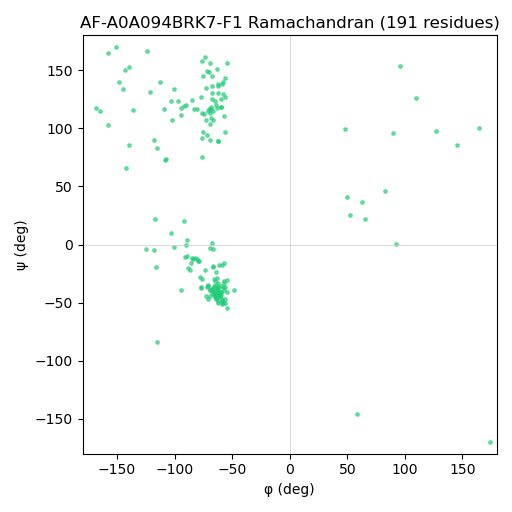78 -19.828 29.983 1.00 42.97 176 PRO A N 1
ATOM 1325 C CA . PRO A 1 176 ? 21.103 -18.842 31.029 1.00 42.97 176 PRO A CA 1
ATOM 1326 C C . PRO A 1 176 ? 20.293 -17.573 30.736 1.00 42.97 176 PRO A C 1
ATOM 1328 O O . PRO A 1 176 ? 20.475 -16.929 29.703 1.00 42.97 176 PRO A O 1
ATOM 1331 N N . THR A 1 177 ? 19.396 -17.205 31.649 1.00 41.75 177 THR A N 1
ATOM 1332 C CA . THR A 1 177 ? 18.761 -15.884 31.688 1.00 41.75 177 THR A CA 1
ATOM 1333 C C . THR A 1 177 ? 19.783 -14.853 32.146 1.00 41.75 177 THR A C 1
ATOM 1335 O O . THR A 1 177 ? 19.962 -14.646 33.346 1.00 41.75 177 THR A O 1
ATOM 1338 N N . GLU A 1 178 ? 20.448 -14.203 31.198 1.00 45.09 178 GLU A N 1
ATOM 1339 C CA . GLU A 1 178 ? 21.165 -12.959 31.457 1.00 45.09 178 GLU A CA 1
ATOM 1340 C C . GLU A 1 178 ? 20.228 -11.792 31.117 1.00 45.09 178 GLU A C 1
ATOM 1342 O O . GLU A 1 178 ? 19.724 -11.671 29.998 1.00 45.09 178 GLU A O 1
ATOM 1347 N N . ALA A 1 179 ? 19.908 -10.981 32.124 1.00 38.72 179 ALA A N 1
ATOM 1348 C CA . ALA A 1 179 ? 19.044 -9.821 31.978 1.00 38.72 179 ALA A CA 1
ATOM 1349 C C . ALA A 1 179 ? 19.759 -8.757 31.133 1.00 38.72 179 ALA A C 1
ATOM 1351 O O . ALA A 1 179 ? 20.789 -8.226 31.542 1.00 38.72 179 ALA A O 1
ATOM 1352 N N . MET A 1 180 ? 19.211 -8.434 29.961 1.00 47.19 180 MET A N 1
ATOM 1353 C CA . MET A 1 180 ? 19.654 -7.269 29.200 1.00 47.19 180 MET A CA 1
ATOM 1354 C C . MET A 1 180 ? 19.125 -6.008 29.886 1.00 47.19 180 MET A C 1
ATOM 1356 O O . MET A 1 180 ? 17.917 -5.774 29.934 1.00 47.19 180 MET A O 1
ATOM 1360 N N . ASP A 1 181 ? 20.042 -5.225 30.445 1.00 46.81 181 ASP A N 1
ATOM 1361 C CA . ASP A 1 181 ? 19.764 -3.945 31.089 1.00 46.81 181 ASP A CA 1
ATOM 1362 C C . ASP A 1 181 ? 19.355 -2.925 30.014 1.00 46.81 181 ASP A C 1
ATOM 1364 O O . ASP A 1 181 ? 20.138 -2.585 29.124 1.00 46.81 181 ASP A O 1
ATOM 1368 N N . ILE A 1 182 ? 18.093 -2.492 30.039 1.00 46.81 182 ILE A N 1
ATOM 1369 C CA . ILE A 1 182 ? 17.566 -1.483 29.116 1.00 46.81 182 ILE A CA 1
ATOM 1370 C C . ILE A 1 182 ? 17.939 -0.109 29.692 1.00 46.81 182 ILE A C 1
ATOM 1372 O O . ILE A 1 182 ? 17.439 0.242 30.766 1.00 46.81 182 ILE A O 1
ATOM 1376 N N . PRO A 1 183 ? 18.763 0.708 29.010 1.00 47.22 183 PRO A N 1
ATOM 1377 C CA . PRO A 1 183 ? 19.067 2.043 29.498 1.00 47.22 183 PRO A CA 1
ATOM 1378 C C . PRO A 1 183 ? 17.795 2.900 29.504 1.00 47.22 183 PRO A C 1
ATOM 1380 O O . PRO A 1 183 ? 17.132 3.073 28.480 1.00 47.22 183 PRO A O 1
ATOM 1383 N N . LYS A 1 184 ? 17.450 3.440 30.679 1.00 48.78 184 LYS A N 1
ATOM 1384 C CA . LYS A 1 184 ? 16.347 4.397 30.845 1.00 48.78 184 LYS A CA 1
ATOM 1385 C C . LYS A 1 184 ? 16.629 5.676 30.040 1.00 48.78 184 LYS A C 1
ATOM 1387 O O . LYS A 1 184 ? 17.753 6.178 30.099 1.00 48.78 184 LYS A O 1
ATOM 1392 N N . PRO A 1 185 ? 15.632 6.252 29.346 1.00 46.69 185 PRO A N 1
ATOM 1393 C CA . PRO A 1 185 ? 15.792 7.540 28.686 1.00 46.69 185 PRO A CA 1
ATOM 1394 C C . PRO A 1 185 ? 15.958 8.656 29.727 1.00 46.69 185 PRO A C 1
ATOM 1396 O O . PRO A 1 185 ? 15.191 8.752 30.686 1.00 46.69 185 PRO A O 1
ATOM 1399 N N . ALA A 1 186 ? 16.983 9.487 29.528 1.00 41.03 186 ALA A N 1
ATOM 1400 C CA . ALA A 1 186 ? 17.263 10.662 30.339 1.00 41.03 186 ALA A CA 1
ATOM 1401 C C . ALA A 1 186 ? 16.154 11.705 30.151 1.00 41.03 186 ALA A C 1
ATOM 1403 O O . ALA A 1 186 ? 15.971 12.250 29.064 1.00 41.03 186 ALA A O 1
ATOM 1404 N N . LEU A 1 187 ? 15.421 11.972 31.226 1.00 44.72 187 LEU A N 1
ATOM 1405 C CA . LEU A 1 187 ? 14.410 13.014 31.311 1.00 44.72 187 LEU A CA 1
ATOM 1406 C C . LEU A 1 187 ? 14.905 14.034 32.340 1.00 44.72 187 LEU A C 1
ATOM 1408 O O . LEU A 1 187 ? 14.557 13.938 33.508 1.00 44.72 187 LEU A O 1
ATOM 1412 N N . GLU A 1 188 ? 15.765 14.964 31.919 1.00 39.03 188 GLU A N 1
ATOM 1413 C CA . GLU A 1 188 ? 15.930 16.261 32.589 1.00 39.03 188 GLU A CA 1
ATOM 1414 C C . GLU A 1 188 ? 16.765 17.233 31.744 1.00 39.03 188 GLU A C 1
ATOM 1416 O O . GLU A 1 188 ? 17.934 16.987 31.458 1.00 39.03 188 GLU A O 1
ATOM 1421 N N . SER A 1 189 ? 16.132 18.343 31.354 1.00 37.91 189 SER A N 1
ATOM 1422 C CA . SER A 1 189 ? 16.661 19.718 31.384 1.00 37.91 189 SER A CA 1
ATOM 1423 C C . SER A 1 189 ? 16.136 20.538 30.203 1.00 37.91 189 SER A C 1
ATOM 1425 O O . SER A 1 189 ? 16.762 20.664 29.154 1.00 37.91 189 SER A O 1
ATOM 1427 N N . ALA A 1 190 ? 14.953 21.116 30.396 1.00 42.59 190 ALA A N 1
ATOM 1428 C CA . ALA A 1 190 ? 14.519 22.313 29.686 1.00 42.59 190 ALA A CA 1
ATOM 1429 C C . ALA A 1 190 ? 13.728 23.183 30.669 1.00 42.59 190 ALA A C 1
ATOM 1431 O O . ALA A 1 190 ? 12.519 23.368 30.558 1.00 42.59 190 ALA A O 1
ATOM 1432 N N . LEU A 1 191 ? 14.442 23.678 31.679 1.00 43.59 191 LEU A N 1
ATOM 1433 C CA . LEU A 1 191 ? 14.038 24.840 32.458 1.00 43.59 191 LEU A CA 1
ATOM 1434 C C . LEU A 1 191 ? 15.292 25.679 32.725 1.00 43.59 191 LEU A C 1
ATOM 1436 O O . LEU A 1 191 ? 15.953 25.476 33.736 1.00 43.59 191 LEU A O 1
ATOM 1440 N N . ALA A 1 192 ? 15.645 26.548 31.774 1.00 40.12 192 ALA A N 1
ATOM 1441 C CA . ALA A 1 192 ? 16.363 27.817 31.967 1.00 40.12 192 ALA A CA 1
ATOM 1442 C C . ALA A 1 192 ? 16.915 28.325 30.623 1.00 40.12 192 ALA A C 1
ATOM 1444 O O . ALA A 1 192 ? 17.953 27.843 30.173 1.00 40.12 192 ALA A O 1
ATOM 1445 N N . ALA A 1 193 ? 16.213 29.286 30.015 1.00 40.28 193 ALA A N 1
ATOM 1446 C CA . ALA A 1 193 ? 16.739 30.487 29.347 1.00 40.28 193 ALA A CA 1
ATOM 1447 C C . ALA A 1 193 ? 15.598 31.176 28.589 1.00 40.28 193 ALA A C 1
ATOM 1449 O O . ALA A 1 193 ? 15.100 30.580 27.609 1.00 40.28 193 ALA A O 1
#

Solvent-accessible surface area (backbone atoms only — not comparable to full-atom values): 12724 Å² total; per-residue (Å²): 138,52,67,47,69,74,96,32,58,38,62,65,52,27,51,51,47,22,71,75,68,73,36,80,35,55,50,63,53,73,39,37,58,44,40,64,39,29,73,42,49,72,91,77,64,24,69,62,58,54,66,62,53,50,52,51,50,51,52,54,35,57,76,68,65,52,57,63,72,60,56,50,54,49,46,62,46,36,42,56,85,85,44,86,58,35,66,54,58,75,63,48,79,42,52,39,58,44,28,63,74,74,67,38,74,90,50,38,68,60,20,47,54,43,23,55,75,70,56,52,73,61,77,77,78,80,77,83,69,87,78,77,64,78,71,66,73,79,69,67,73,78,89,77,89,81,80,94,77,85,83,79,76,88,87,77,84,74,88,86,86,86,86,81,87,82,90,76,85,90,78,85,76,91,72,84,86,73,83,80,82,76,84,77,82,86,86,85,88,91,85,87,134